Protein AF-A0ABC9YDR3-F1 (afdb_monomer_lite)

Radius of gyration: 49.49 Å; chains: 1; bounding box: 86×51×146 Å

Organism: Grus japonensis (NCBI:txid30415)

pLDDT: mean 84.75, std 13.68, range [36.44, 98.81]

Sequence (228 aa):
MVTPWPEGERNNGFDVLYHNMKHGHLSTKDLADFIRERATIEEAYSRSMTKLAKSASNYTQLGTFAPVWDVFKTSTEKLASCHLDLVRRLQEIIKEVHKYGDEQIKTYKKTKEDVSGTLEAVQNIQSITQALQKSKENYNAKCVEQERVKKEGATQREVDKVIHLVDEGKAVDVVFLDFNKAFDTVPHSILLDKLSNCGMSGFMVHWVKNWLNGRAQRVVVNGATSGW

InterPro domains:
  IPR001060 FCH domain [PF00611] (13-84)
  IPR001060 FCH domain [SM00055] (5-90)
  IPR027267 AH/BAR domain superfamily [G3DSA:1.20.1270.60] (9-171)
  IPR027267 AH/BAR domain superfamily [SSF103657] (12-166)
  IPR031160 F-BAR domain [PS51741] (1-228)

Structure (mmCIF, N/CA/C/O backbone):
data_AF-A0ABC9YDR3-F1
#
_entry.id   AF-A0ABC9YDR3-F1
#
loop_
_atom_site.group_PDB
_atom_site.id
_atom_site.type_symbol
_atom_site.label_atom_id
_atom_site.label_alt_id
_atom_site.label_comp_id
_atom_site.label_asym_id
_atom_site.label_entity_id
_atom_site.label_seq_id
_atom_site.pdbx_PDB_ins_code
_atom_site.Cartn_x
_atom_site.Cartn_y
_atom_site.Cartn_z
_atom_site.occupancy
_atom_site.B_iso_or_equiv
_atom_site.auth_seq_id
_atom_site.auth_comp_id
_atom_site.auth_asym_id
_atom_site.auth_atom_id
_atom_site.pdbx_PDB_model_num
ATOM 1 N N . MET A 1 1 ? -34.766 -1.445 6.238 1.00 36.44 1 MET A N 1
ATOM 2 C CA . MET A 1 1 ? -34.257 -2.421 7.223 1.00 36.44 1 MET A CA 1
ATOM 3 C C . MET A 1 1 ? -32.751 -2.264 7.269 1.00 36.44 1 MET A C 1
ATOM 5 O O . MET A 1 1 ? -32.107 -2.547 6.270 1.00 36.44 1 MET A O 1
ATOM 9 N N . VAL A 1 2 ? -32.211 -1.712 8.354 1.00 42.84 2 VAL A N 1
ATOM 10 C CA . VAL A 1 2 ? -30.758 -1.659 8.559 1.00 42.84 2 VAL A CA 1
ATOM 11 C C . VAL A 1 2 ? -30.369 -3.045 9.052 1.00 42.84 2 VAL A C 1
ATOM 13 O O . VAL A 1 2 ? -30.826 -3.460 10.113 1.00 42.84 2 VAL A O 1
ATOM 16 N N . THR A 1 3 ? -29.625 -3.799 8.248 1.00 40.75 3 THR A N 1
ATOM 17 C CA . THR A 1 3 ? -29.041 -5.065 8.697 1.00 40.75 3 THR A CA 1
ATOM 18 C C . THR A 1 3 ? -28.142 -4.762 9.893 1.00 40.75 3 THR A C 1
ATOM 20 O O . THR A 1 3 ? -27.245 -3.925 9.747 1.00 40.75 3 THR A O 1
ATOM 23 N N . PRO A 1 4 ? -28.373 -5.375 11.067 1.00 54.97 4 PRO A N 1
ATOM 24 C CA . PRO A 1 4 ? -27.469 -5.222 12.192 1.00 54.97 4 PRO A CA 1
ATOM 25 C C . PRO A 1 4 ? -26.073 -5.652 11.753 1.00 54.97 4 PRO A C 1
ATOM 27 O O . PRO A 1 4 ? -25.924 -6.633 11.018 1.00 54.97 4 PRO A O 1
ATOM 30 N N . TRP A 1 5 ? -25.054 -4.920 12.195 1.00 59.91 5 TRP A N 1
ATOM 31 C CA . TRP A 1 5 ? -23.699 -5.449 12.147 1.00 59.91 5 TRP A CA 1
ATOM 32 C C . TRP A 1 5 ? -23.702 -6.819 12.840 1.00 59.91 5 TRP A C 1
ATOM 34 O O . TRP A 1 5 ? -24.435 -6.976 13.823 1.00 59.91 5 TRP A O 1
ATOM 44 N N . PRO A 1 6 ? -22.929 -7.808 12.349 1.00 59.59 6 PRO A N 1
ATOM 45 C CA . PRO A 1 6 ? -22.737 -9.032 13.111 1.00 59.59 6 PRO A CA 1
ATOM 46 C C . PRO A 1 6 ? -22.345 -8.632 14.535 1.00 59.59 6 PRO A C 1
ATOM 48 O O . PRO A 1 6 ? -21.617 -7.647 14.688 1.00 59.59 6 PRO A O 1
ATOM 51 N N . GLU A 1 7 ? -22.833 -9.345 15.553 1.00 55.41 7 GLU A N 1
ATOM 52 C CA . GLU A 1 7 ? -22.384 -9.189 16.943 1.00 55.41 7 GLU A CA 1
ATOM 53 C C . GLU A 1 7 ? -20.892 -9.557 17.026 1.00 55.41 7 GLU A C 1
ATOM 55 O O . GLU A 1 7 ? -20.497 -10.617 17.497 1.00 55.41 7 GLU A O 1
ATOM 60 N N . GLY A 1 8 ? -20.034 -8.706 16.471 1.00 56.03 8 GLY A N 1
ATOM 61 C CA . GLY A 1 8 ? -18.601 -8.785 16.622 1.00 56.03 8 GLY A CA 1
ATOM 62 C C . GLY A 1 8 ? -18.285 -8.487 18.074 1.00 56.03 8 GLY A C 1
ATOM 63 O O . GLY A 1 8 ? -18.916 -7.623 18.692 1.00 56.03 8 GLY A O 1
ATOM 64 N N . GLU A 1 9 ? -17.310 -9.202 18.626 1.00 59.72 9 GLU A N 1
ATOM 65 C CA . GLU A 1 9 ? -16.916 -9.032 20.017 1.00 59.72 9 GLU A CA 1
ATOM 66 C C . GLU A 1 9 ? -16.728 -7.543 20.357 1.00 59.72 9 GLU A C 1
ATOM 68 O O . GLU A 1 9 ? -15.923 -6.837 19.746 1.00 59.72 9 GLU A O 1
ATOM 73 N N . ARG A 1 10 ? -17.488 -7.065 21.351 1.00 66.19 10 ARG A N 1
ATOM 74 C CA . ARG A 1 10 ? -17.277 -5.777 22.035 1.00 66.19 10 ARG A CA 1
ATOM 75 C C . ARG A 1 10 ? -17.294 -4.528 21.139 1.00 66.19 10 ARG A C 1
ATOM 77 O O . ARG A 1 10 ? -16.672 -3.535 21.496 1.00 66.19 10 ARG A O 1
ATOM 84 N N . ASN A 1 11 ? -18.026 -4.520 20.024 1.00 77.12 11 ASN A N 1
ATOM 85 C CA . ASN A 1 11 ? -18.106 -3.361 19.113 1.00 77.12 11 ASN A CA 1
ATOM 86 C C . ASN A 1 11 ? -16.767 -2.984 18.434 1.00 77.12 11 ASN A C 1
ATOM 88 O O . ASN A 1 11 ? -16.579 -1.840 18.027 1.00 77.12 11 ASN A O 1
ATOM 92 N N . ASN A 1 12 ? -15.846 -3.938 18.251 1.00 83.06 12 ASN A N 1
ATOM 93 C CA . ASN A 1 12 ? -14.498 -3.683 17.710 1.00 83.06 12 ASN A CA 1
ATOM 94 C C . ASN A 1 12 ? -14.443 -3.367 16.199 1.00 83.06 12 ASN A C 1
ATOM 96 O O . ASN A 1 12 ? -13.366 -3.123 15.654 1.00 83.06 12 ASN A O 1
ATOM 100 N N . GLY A 1 13 ? -15.574 -3.395 15.485 1.00 85.38 13 GLY A N 1
ATOM 101 C CA . GLY A 1 13 ? -15.599 -3.209 14.028 1.00 85.38 13 GLY A CA 1
ATOM 102 C C . GLY A 1 13 ? -15.010 -1.868 13.574 1.00 85.38 13 GLY A C 1
ATOM 103 O O . GLY A 1 13 ? -14.310 -1.811 12.563 1.00 85.38 13 GLY A O 1
ATOM 104 N N . PHE A 1 14 ? -15.228 -0.806 14.355 1.00 87.12 14 PHE A N 1
ATOM 105 C CA . PHE A 1 14 ? -14.655 0.511 14.081 1.00 87.12 14 PHE A CA 1
ATOM 106 C C . PHE A 1 14 ? -13.123 0.494 14.150 1.00 87.12 14 PHE A C 1
ATOM 108 O O . PHE A 1 14 ? -12.468 0.972 13.225 1.00 87.12 14 PHE A O 1
ATOM 115 N N . ASP A 1 15 ? -12.551 -0.117 15.190 1.00 85.88 15 ASP A N 1
ATOM 116 C CA . ASP A 1 15 ? -11.099 -0.209 15.366 1.00 85.88 15 ASP A CA 1
ATOM 117 C C . ASP A 1 15 ? -10.437 -1.003 14.239 1.00 85.88 15 ASP A C 1
ATOM 119 O O . ASP A 1 15 ? -9.395 -0.594 13.725 1.00 85.88 15 ASP A O 1
ATOM 123 N N . VAL A 1 16 ? -11.061 -2.105 13.803 1.00 86.88 16 VAL A N 1
ATOM 124 C CA . VAL A 1 16 ? -10.569 -2.914 12.677 1.00 86.88 16 VAL A CA 1
ATOM 125 C C . VAL A 1 16 ? -10.516 -2.084 11.395 1.00 86.88 16 VAL A C 1
ATOM 127 O O . VAL A 1 16 ? -9.483 -2.057 10.725 1.00 86.88 16 VAL A O 1
ATOM 130 N N . LEU A 1 17 ? -11.596 -1.373 11.059 1.00 86.56 17 LEU A N 1
ATOM 131 C CA . LEU A 1 17 ? -11.649 -0.528 9.862 1.00 86.56 17 LEU A CA 1
ATOM 132 C C . LEU A 1 17 ? -10.653 0.634 9.942 1.00 86.56 17 LEU A C 1
ATOM 134 O O . LEU A 1 17 ? -9.934 0.908 8.978 1.00 86.56 17 LEU A O 1
ATOM 138 N N . TYR A 1 18 ? -10.570 1.281 11.103 1.00 85.12 18 TYR A N 1
ATOM 139 C CA . TYR A 1 18 ? -9.667 2.397 11.349 1.00 85.12 18 TYR A CA 1
ATOM 140 C C . TYR A 1 18 ? -8.194 1.975 11.233 1.00 85.12 18 TYR A C 1
ATOM 142 O O . TYR A 1 18 ? -7.393 2.639 10.564 1.00 85.12 18 TYR A O 1
ATOM 150 N N . HIS A 1 19 ? -7.831 0.826 11.809 1.00 83.81 19 HIS A N 1
ATOM 151 C CA . HIS A 1 19 ? -6.501 0.253 11.642 1.00 83.81 19 HIS A CA 1
ATOM 152 C C . HIS A 1 19 ? -6.244 -0.175 10.202 1.00 83.81 19 HIS A C 1
ATOM 154 O O . HIS A 1 19 ? -5.168 0.110 9.687 1.00 83.81 19 HIS A O 1
ATOM 160 N N . ASN A 1 20 ? -7.190 -0.820 9.522 1.00 85.19 20 ASN A N 1
ATOM 161 C CA . ASN A 1 20 ? -7.004 -1.227 8.130 1.00 85.19 20 ASN A CA 1
ATOM 162 C C . ASN A 1 20 ? -6.702 -0.019 7.225 1.00 85.19 20 ASN A C 1
ATOM 164 O O . ASN A 1 20 ? -5.750 -0.045 6.447 1.00 85.19 20 ASN A O 1
ATOM 168 N N . MET A 1 21 ? -7.426 1.088 7.415 1.00 82.38 21 MET A N 1
ATOM 169 C CA . MET A 1 21 ? -7.150 2.353 6.731 1.00 82.38 21 MET A CA 1
ATOM 170 C C . MET A 1 21 ? -5.741 2.876 7.039 1.00 82.38 21 MET A C 1
ATOM 172 O O . MET A 1 21 ? -5.033 3.312 6.132 1.00 82.38 21 MET A O 1
ATOM 176 N N . LYS A 1 22 ? -5.295 2.784 8.300 1.00 79.00 22 LYS A N 1
ATOM 177 C CA . LYS A 1 22 ? -3.922 3.135 8.682 1.00 79.00 22 LYS A CA 1
ATOM 178 C C . LYS A 1 22 ? -2.892 2.273 7.951 1.00 79.00 22 LYS A C 1
ATOM 180 O O . LYS A 1 22 ? -1.860 2.812 7.583 1.00 79.00 22 LYS A O 1
ATOM 185 N N . HIS A 1 23 ? -3.128 0.982 7.720 1.00 83.62 23 HIS A N 1
ATOM 186 C CA . HIS A 1 23 ? -2.155 0.102 7.054 1.00 83.62 23 HIS A CA 1
ATOM 187 C C . HIS A 1 23 ? -2.017 0.357 5.544 1.00 83.62 23 HIS A C 1
ATOM 189 O O . HIS A 1 23 ? -1.014 -0.050 4.968 1.00 83.62 23 HIS A O 1
ATOM 195 N N . GLY A 1 24 ? -2.938 1.092 4.909 1.00 82.19 24 GLY A N 1
ATOM 196 C CA . GLY A 1 24 ? -2.889 1.368 3.466 1.00 82.19 24 GLY A CA 1
ATOM 197 C C . GLY A 1 24 ? -1.589 2.027 2.975 1.00 82.19 24 GLY A C 1
ATOM 198 O O . GLY A 1 24 ? -1.154 1.749 1.860 1.00 82.19 24 GLY A O 1
ATOM 199 N N . HIS A 1 25 ? -0.918 2.827 3.816 1.00 84.19 25 HIS A N 1
ATOM 200 C CA . HIS A 1 25 ? 0.365 3.451 3.456 1.00 84.19 25 HIS A CA 1
ATOM 201 C C . HIS A 1 25 ? 1.509 2.438 3.286 1.00 84.19 25 HIS A C 1
ATOM 203 O O . HIS A 1 25 ? 2.437 2.701 2.521 1.00 84.19 25 HIS A O 1
ATOM 209 N N . LEU A 1 26 ? 1.447 1.287 3.973 1.00 89.00 26 LEU A N 1
ATOM 210 C CA . LEU A 1 26 ? 2.429 0.209 3.821 1.00 89.00 26 LEU A CA 1
ATOM 211 C C . LEU A 1 26 ? 2.330 -0.380 2.416 1.00 89.00 26 LEU A C 1
ATOM 213 O O . LEU A 1 26 ? 3.332 -0.455 1.720 1.00 89.00 26 LEU A O 1
ATOM 217 N N . SER A 1 27 ? 1.112 -0.670 1.951 1.00 91.88 27 SER A N 1
ATOM 218 C CA . SER A 1 27 ? 0.884 -1.190 0.599 1.00 91.88 27 SER A CA 1
ATOM 219 C C . SER A 1 27 ? 1.386 -0.235 -0.487 1.00 91.88 27 SER A C 1
ATOM 221 O O . SER A 1 27 ? 1.989 -0.675 -1.463 1.00 91.88 27 SER A O 1
ATOM 223 N N . THR A 1 28 ? 1.181 1.074 -0.312 1.00 94.62 28 THR A N 1
ATOM 224 C CA . THR A 1 28 ? 1.692 2.092 -1.245 1.00 94.62 28 THR A CA 1
ATOM 225 C C . THR A 1 28 ? 3.223 2.106 -1.285 1.00 94.62 28 THR A C 1
ATOM 227 O O . THR A 1 28 ? 3.815 2.199 -2.362 1.00 94.62 28 THR A O 1
ATOM 230 N N . LYS A 1 29 ? 3.873 1.986 -0.121 1.00 93.75 29 LYS A N 1
ATOM 231 C CA . LYS A 1 29 ? 5.333 1.912 -0.019 1.00 93.75 29 LYS A CA 1
ATOM 232 C C . LYS A 1 29 ? 5.882 0.641 -0.671 1.00 93.75 29 LYS A C 1
ATOM 234 O O . LYS A 1 29 ? 6.772 0.740 -1.512 1.00 93.75 29 LYS A O 1
ATOM 239 N N . ASP A 1 30 ? 5.319 -0.516 -0.337 1.00 96.12 30 ASP A N 1
ATOM 240 C CA . ASP A 1 30 ? 5.754 -1.810 -0.870 1.00 96.12 30 ASP A CA 1
ATOM 241 C C . ASP A 1 30 ? 5.620 -1.851 -2.401 1.00 96.12 30 ASP A C 1
ATOM 243 O O . ASP A 1 30 ? 6.504 -2.346 -3.101 1.00 96.12 30 ASP A O 1
ATOM 247 N N . LEU A 1 31 ? 4.553 -1.253 -2.949 1.00 97.50 31 LEU A N 1
ATOM 248 C CA . LEU A 1 31 ? 4.377 -1.115 -4.394 1.00 97.50 31 LEU A CA 1
ATOM 249 C C . LEU A 1 31 ? 5.466 -0.238 -5.032 1.00 97.50 31 LEU A C 1
ATOM 251 O O . LEU A 1 31 ? 6.006 -0.596 -6.079 1.00 97.50 31 LEU A O 1
ATOM 255 N N . ALA A 1 32 ? 5.803 0.903 -4.423 1.00 97.88 32 ALA A N 1
ATOM 256 C CA . ALA A 1 32 ? 6.869 1.771 -4.926 1.00 97.88 32 ALA A CA 1
ATOM 257 C C . ALA A 1 32 ? 8.234 1.065 -4.908 1.00 97.88 32 ALA A C 1
ATOM 259 O O . ALA A 1 32 ? 9.013 1.196 -5.857 1.00 97.88 32 ALA A O 1
ATOM 260 N N . ASP A 1 33 ? 8.506 0.295 -3.853 1.00 98.06 33 ASP A N 1
ATOM 261 C CA . ASP A 1 33 ? 9.732 -0.487 -3.702 1.00 98.06 33 ASP A CA 1
ATOM 262 C C . ASP A 1 33 ? 9.816 -1.587 -4.773 1.00 98.06 33 ASP A C 1
ATOM 264 O O . ASP A 1 33 ? 10.818 -1.669 -5.489 1.00 98.06 33 ASP A O 1
ATOM 268 N N . PHE A 1 34 ? 8.727 -2.325 -5.003 1.00 98.62 34 PHE A N 1
ATOM 269 C CA . PHE A 1 34 ? 8.638 -3.325 -6.071 1.00 98.62 34 PHE A CA 1
ATOM 270 C C . PHE A 1 34 ? 8.889 -2.731 -7.468 1.00 98.62 34 PHE A C 1
ATOM 272 O O . PHE A 1 34 ? 9.655 -3.275 -8.268 1.00 98.62 34 PHE A O 1
ATOM 279 N N . ILE A 1 35 ? 8.274 -1.585 -7.785 1.00 98.62 35 ILE A N 1
ATOM 280 C CA . ILE A 1 35 ? 8.470 -0.924 -9.086 1.00 98.62 35 ILE A CA 1
ATOM 281 C C . ILE A 1 35 ? 9.919 -0.435 -9.233 1.00 98.62 35 ILE A C 1
ATOM 283 O O . ILE A 1 35 ? 10.479 -0.498 -10.331 1.00 98.62 35 ILE A O 1
ATOM 287 N N . ARG A 1 36 ? 10.560 0.004 -8.142 1.00 98.69 36 ARG A N 1
ATOM 288 C CA . ARG A 1 36 ? 11.973 0.415 -8.142 1.00 98.69 36 ARG A CA 1
ATOM 289 C C . ARG A 1 36 ? 12.910 -0.753 -8.434 1.00 98.69 36 ARG A C 1
ATOM 291 O O . ARG A 1 36 ? 13.841 -0.602 -9.228 1.00 98.69 36 ARG A O 1
ATOM 298 N N . GLU A 1 37 ? 12.653 -1.916 -7.845 1.00 98.69 37 GLU A N 1
ATOM 299 C CA . GLU A 1 37 ? 13.398 -3.139 -8.153 1.00 98.69 37 GLU A CA 1
ATOM 300 C C . GLU A 1 37 ? 13.211 -3.540 -9.619 1.00 98.69 37 GLU A C 1
ATOM 302 O O . GLU A 1 37 ? 14.193 -3.776 -10.327 1.00 98.69 37 GLU A O 1
ATOM 307 N N . ARG A 1 38 ? 11.971 -3.502 -10.126 1.00 98.69 38 ARG A N 1
ATOM 308 C CA . ARG A 1 38 ? 11.694 -3.754 -11.546 1.00 98.69 38 ARG A CA 1
ATOM 309 C C . ARG A 1 38 ? 12.456 -2.792 -12.458 1.00 98.69 38 ARG A C 1
ATOM 311 O O . ARG A 1 38 ? 13.076 -3.241 -13.418 1.00 98.69 38 ARG A O 1
ATOM 318 N N . ALA A 1 39 ? 12.449 -1.493 -12.164 1.00 98.69 39 ALA A N 1
ATOM 319 C CA . ALA A 1 39 ? 13.191 -0.498 -12.937 1.00 98.69 39 ALA A CA 1
ATOM 320 C C . ALA A 1 39 ? 14.706 -0.770 -12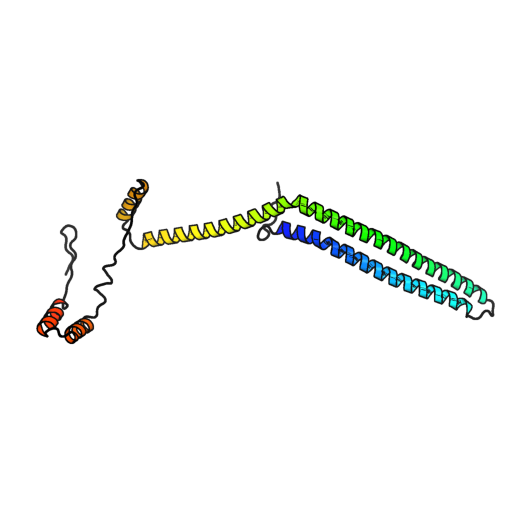.926 1.00 98.69 39 ALA A C 1
ATOM 322 O O . ALA A 1 39 ? 15.361 -0.636 -13.956 1.00 98.69 39 ALA A O 1
ATOM 323 N N . THR A 1 40 ? 15.249 -1.224 -11.794 1.00 98.69 40 THR A N 1
ATOM 324 C CA . THR A 1 40 ? 16.666 -1.601 -11.666 1.00 98.69 40 THR A CA 1
ATOM 325 C C . THR A 1 40 ? 17.019 -2.791 -12.567 1.00 98.69 40 THR A C 1
ATOM 327 O O . THR A 1 40 ? 18.048 -2.772 -13.246 1.00 98.69 40 THR A O 1
ATOM 330 N N . ILE A 1 41 ? 16.150 -3.808 -12.627 1.00 98.75 41 ILE A N 1
ATOM 331 C CA . ILE A 1 41 ? 16.318 -4.973 -13.512 1.00 98.75 41 ILE A CA 1
ATOM 332 C C . ILE A 1 41 ? 16.299 -4.541 -14.984 1.00 98.75 41 ILE A C 1
ATOM 334 O O . ILE A 1 41 ? 17.182 -4.919 -15.757 1.00 98.75 41 ILE A O 1
ATOM 338 N N . GLU A 1 42 ? 15.321 -3.721 -15.369 1.00 98.69 42 GLU A N 1
ATOM 339 C CA . GLU A 1 42 ? 15.186 -3.220 -16.742 1.00 98.69 42 GLU A CA 1
ATOM 340 C C . GLU A 1 42 ? 16.383 -2.350 -17.160 1.00 98.69 42 GLU A C 1
ATOM 342 O O . GLU A 1 42 ? 16.876 -2.453 -18.287 1.00 98.69 42 GLU A O 1
ATOM 347 N N . GLU A 1 43 ? 16.921 -1.538 -16.244 1.00 98.69 43 GLU A N 1
ATOM 348 C CA . GLU A 1 43 ? 18.119 -0.738 -16.499 1.00 98.69 43 GLU A CA 1
ATOM 349 C C . GLU A 1 43 ? 19.355 -1.625 -16.711 1.00 98.69 43 GLU A C 1
ATOM 351 O O . GLU A 1 43 ? 20.127 -1.412 -17.654 1.00 98.69 43 GLU A O 1
ATOM 356 N N . ALA A 1 44 ? 19.537 -2.652 -15.876 1.00 98.69 44 ALA A N 1
ATOM 357 C CA . ALA A 1 44 ? 20.625 -3.613 -16.028 1.00 98.69 44 ALA A CA 1
ATOM 358 C C . ALA A 1 44 ? 20.538 -4.368 -17.368 1.00 98.69 44 ALA A C 1
ATOM 360 O O . ALA A 1 44 ? 21.559 -4.552 -18.046 1.00 98.69 44 ALA A O 1
ATOM 361 N N . TYR A 1 45 ? 19.326 -4.746 -17.786 1.00 98.62 45 TYR A N 1
ATOM 362 C CA . TYR A 1 45 ? 19.080 -5.373 -19.083 1.00 98.62 45 TYR A CA 1
ATOM 363 C C . TYR A 1 45 ? 19.424 -4.430 -20.245 1.00 98.62 45 TYR A C 1
ATOM 365 O O . TYR A 1 45 ? 20.223 -4.787 -21.114 1.00 98.62 45 TYR A O 1
ATOM 373 N N . SER A 1 46 ? 18.929 -3.188 -20.220 1.00 98.75 46 SER A N 1
ATOM 374 C CA . SER A 1 46 ? 19.242 -2.161 -21.227 1.00 98.75 46 SER A CA 1
ATOM 375 C C . SER A 1 46 ? 20.754 -1.912 -21.363 1.00 98.75 46 SER A C 1
ATOM 377 O O . SER A 1 46 ? 21.307 -1.894 -22.471 1.00 98.75 46 SER A O 1
ATOM 379 N N . ARG A 1 47 ? 21.468 -1.795 -20.235 1.00 98.56 47 ARG A N 1
ATOM 380 C CA . ARG A 1 47 ? 22.933 -1.632 -20.210 1.00 98.56 47 ARG A CA 1
ATOM 381 C C . ARG A 1 47 ? 23.656 -2.836 -20.814 1.00 98.56 47 ARG A C 1
ATOM 383 O O . ARG A 1 47 ? 24.637 -2.654 -21.537 1.00 98.56 47 ARG A O 1
ATOM 390 N N . SER A 1 48 ? 23.184 -4.050 -20.542 1.00 98.62 48 SER A N 1
ATOM 391 C CA . SER A 1 48 ? 23.754 -5.280 -21.105 1.00 98.62 48 SER A CA 1
ATOM 392 C C . SER A 1 48 ? 23.524 -5.366 -22.616 1.00 98.62 48 SER A C 1
ATOM 394 O O . SER A 1 48 ? 24.468 -5.629 -23.360 1.00 98.62 48 SER A O 1
ATOM 396 N N . MET A 1 49 ? 22.325 -5.016 -23.085 1.00 98.31 49 MET A N 1
ATOM 397 C CA . MET A 1 49 ? 21.996 -4.935 -24.513 1.00 98.31 49 MET A CA 1
ATOM 398 C C . MET A 1 49 ? 22.840 -3.888 -25.244 1.00 98.31 49 MET A C 1
ATOM 400 O O . MET A 1 49 ? 23.354 -4.144 -26.329 1.00 98.31 49 MET A O 1
ATOM 404 N N . THR A 1 50 ? 23.084 -2.737 -24.616 1.00 98.25 50 THR A N 1
ATOM 405 C CA . THR A 1 50 ? 23.959 -1.690 -25.170 1.00 98.25 50 THR A CA 1
ATOM 406 C C . THR A 1 50 ? 25.400 -2.188 -25.338 1.00 98.25 50 THR A C 1
ATOM 408 O O . THR A 1 50 ? 26.061 -1.877 -26.328 1.00 98.25 50 THR A O 1
ATOM 411 N N . LYS A 1 51 ? 25.911 -2.976 -24.382 1.00 98.19 51 LYS A N 1
ATOM 412 C CA . LYS A 1 51 ? 27.239 -3.602 -24.492 1.00 98.19 51 LYS A CA 1
ATOM 413 C C . LYS A 1 51 ? 27.272 -4.651 -25.606 1.00 98.19 51 LYS A C 1
ATOM 415 O O . LYS A 1 51 ? 28.227 -4.664 -26.379 1.00 98.19 51 LYS A O 1
ATOM 420 N N . LEU A 1 52 ? 26.230 -5.477 -25.715 1.00 98.00 52 LEU A N 1
ATOM 421 C CA . LEU A 1 52 ? 26.103 -6.481 -26.772 1.00 98.00 52 LEU A CA 1
ATOM 422 C C . LEU A 1 52 ? 26.093 -5.828 -28.160 1.00 98.00 52 LEU A C 1
ATOM 424 O O . LEU A 1 52 ? 26.875 -6.222 -29.021 1.00 98.00 52 LEU A O 1
ATOM 428 N N . ALA A 1 53 ? 25.307 -4.767 -28.351 1.00 97.38 53 ALA A N 1
ATOM 429 C CA . ALA A 1 53 ? 25.294 -4.011 -29.599 1.00 97.38 53 ALA A CA 1
ATOM 430 C C . ALA A 1 53 ? 26.687 -3.484 -29.979 1.00 97.38 53 ALA A C 1
ATOM 432 O O . ALA A 1 53 ? 27.119 -3.636 -31.119 1.00 97.38 53 ALA A O 1
ATOM 433 N N . LYS A 1 54 ? 27.438 -2.935 -29.014 1.00 96.19 54 LYS A N 1
ATOM 434 C CA . LYS A 1 54 ? 28.818 -2.474 -29.240 1.00 96.19 54 LYS A CA 1
ATOM 435 C C . LYS A 1 54 ? 29.775 -3.609 -29.598 1.00 96.19 54 LYS A C 1
ATOM 437 O O . LYS A 1 54 ? 30.698 -3.383 -30.364 1.00 96.19 54 LYS A O 1
ATOM 442 N N . SER A 1 55 ? 29.571 -4.821 -29.082 1.00 96.31 55 SER A N 1
ATOM 443 C CA . SER A 1 55 ? 30.404 -5.968 -29.469 1.00 96.31 55 SER A CA 1
ATOM 444 C C . SER A 1 55 ? 30.163 -6.446 -30.901 1.00 96.31 55 SER A C 1
ATOM 446 O O . SER A 1 55 ? 31.038 -7.104 -31.455 1.00 96.31 55 SER A O 1
ATOM 448 N N . ALA A 1 56 ? 29.043 -6.073 -31.536 1.00 92.75 56 ALA A N 1
ATOM 449 C CA . ALA A 1 56 ? 28.757 -6.458 -32.917 1.00 92.75 56 ALA A CA 1
ATOM 450 C C . ALA A 1 56 ? 29.840 -5.974 -33.903 1.00 92.75 56 ALA A C 1
ATOM 452 O O . ALA A 1 56 ? 30.130 -6.655 -34.884 1.00 92.75 56 ALA A O 1
ATOM 453 N N . SER A 1 57 ? 30.501 -4.843 -33.614 1.00 88.25 57 SER A N 1
ATOM 454 C CA . SER A 1 57 ? 31.623 -4.340 -34.421 1.00 88.25 57 SER A CA 1
ATOM 455 C C . SER A 1 57 ? 32.923 -5.136 -34.261 1.00 88.25 57 SER A C 1
ATOM 457 O O . SER A 1 57 ? 33.855 -4.917 -35.027 1.00 88.25 57 SER A O 1
ATOM 459 N N . ASN A 1 58 ? 33.006 -6.046 -33.286 1.00 93.19 58 ASN A N 1
ATOM 460 C CA . ASN A 1 58 ? 34.196 -6.866 -33.041 1.00 93.19 58 ASN A CA 1
ATOM 461 C C . ASN A 1 58 ? 34.194 -8.174 -33.851 1.00 93.19 58 ASN A C 1
ATOM 463 O O . ASN A 1 58 ? 35.193 -8.892 -33.846 1.00 93.19 58 ASN A O 1
ATOM 467 N N . TYR A 1 59 ? 33.086 -8.517 -34.514 1.00 93.25 59 TYR A N 1
ATOM 468 C CA . TYR A 1 59 ? 33.004 -9.718 -35.345 1.00 93.25 59 TYR A CA 1
ATOM 469 C C . TYR A 1 59 ? 33.671 -9.522 -36.707 1.00 93.25 59 TYR A C 1
ATOM 471 O O . TYR A 1 59 ? 33.995 -8.404 -37.111 1.00 93.25 59 TYR A O 1
ATOM 479 N N . THR A 1 60 ? 33.882 -10.632 -37.421 1.00 89.00 60 THR A N 1
ATOM 480 C CA . THR A 1 60 ? 34.521 -10.615 -38.741 1.00 89.00 60 THR A CA 1
ATOM 481 C C . THR A 1 60 ? 33.788 -9.680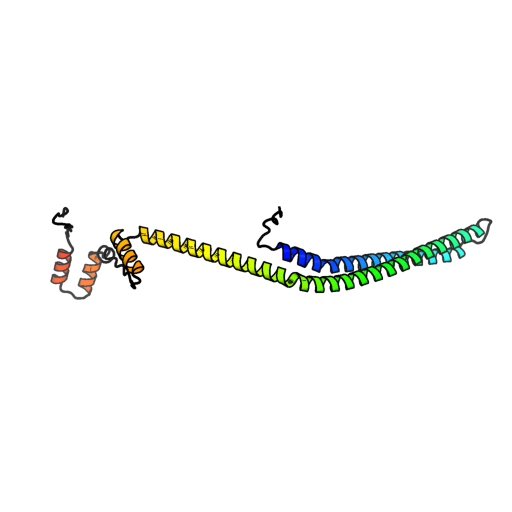 -39.702 1.00 89.00 60 THR A C 1
ATOM 483 O O . THR A 1 60 ? 32.580 -9.792 -39.910 1.00 89.00 60 THR A O 1
ATOM 486 N N . GLN A 1 61 ? 34.552 -8.764 -40.294 1.00 89.12 61 GLN A N 1
ATOM 487 C CA . GLN A 1 61 ? 34.080 -7.836 -41.324 1.00 89.12 61 GLN A CA 1
ATOM 488 C C . GLN A 1 61 ? 34.379 -8.361 -42.738 1.00 89.12 61 GLN A C 1
ATOM 490 O O . GLN A 1 61 ? 34.241 -7.639 -43.722 1.00 89.12 61 GLN A O 1
ATOM 495 N N . LEU A 1 62 ? 34.817 -9.620 -42.845 1.00 90.00 62 LEU A N 1
ATOM 496 C CA . LEU A 1 62 ? 35.113 -10.282 -44.109 1.00 90.00 62 LEU A CA 1
ATOM 497 C C . LEU A 1 62 ? 33.907 -11.092 -44.593 1.00 90.00 62 LEU A C 1
ATOM 499 O O . LEU A 1 62 ? 33.239 -11.772 -43.814 1.00 90.00 62 LEU A O 1
ATOM 503 N N . GLY A 1 63 ? 33.692 -11.080 -45.907 1.00 92.81 63 GLY A N 1
ATOM 504 C CA . GLY A 1 63 ? 32.648 -11.856 -46.573 1.00 92.81 63 GLY A CA 1
ATOM 505 C C . GLY A 1 63 ? 31.320 -11.115 -46.724 1.00 92.81 63 GLY A C 1
ATOM 506 O O . GLY A 1 63 ? 31.083 -10.056 -46.146 1.00 92.81 63 GLY A O 1
ATOM 507 N N . THR A 1 64 ? 30.425 -11.698 -47.519 1.00 94.62 64 THR A N 1
ATOM 508 C CA . THR A 1 64 ? 29.118 -11.114 -47.872 1.00 94.62 64 THR A CA 1
ATOM 509 C C . THR A 1 64 ? 28.161 -10.978 -46.685 1.00 94.62 64 THR A C 1
ATOM 511 O O . THR A 1 64 ? 27.173 -10.258 -46.781 1.00 94.62 64 THR A O 1
ATOM 514 N N . PHE A 1 65 ? 28.456 -11.633 -45.557 1.00 93.88 65 PHE A N 1
ATOM 515 C CA . PHE A 1 65 ? 27.668 -11.551 -44.327 1.00 93.88 65 PHE A CA 1
ATOM 516 C C . PHE A 1 65 ? 27.997 -10.316 -43.471 1.00 93.88 65 PHE A C 1
ATOM 518 O O . PHE A 1 65 ? 27.198 -9.949 -42.615 1.00 93.88 65 PHE A O 1
ATOM 525 N N . ALA A 1 66 ? 29.135 -9.645 -43.694 1.00 91.81 66 ALA A N 1
ATOM 526 C CA . ALA A 1 66 ? 29.582 -8.525 -42.858 1.00 91.81 66 ALA A CA 1
ATOM 527 C C . ALA A 1 66 ? 28.521 -7.415 -42.639 1.00 91.81 66 ALA A C 1
ATOM 529 O O . ALA A 1 66 ? 28.335 -7.013 -41.490 1.00 91.81 66 ALA A O 1
ATOM 530 N N . PRO A 1 67 ? 27.738 -6.978 -43.653 1.00 94.38 67 PRO A N 1
ATOM 531 C CA . PRO A 1 67 ? 26.701 -5.956 -43.463 1.00 94.38 67 PRO A CA 1
ATOM 532 C C . PRO A 1 67 ? 25.560 -6.379 -42.524 1.00 94.38 67 PRO A C 1
ATOM 534 O O . PRO A 1 67 ? 24.881 -5.531 -41.950 1.00 94.38 67 PRO A O 1
ATOM 537 N N . VAL A 1 68 ? 25.338 -7.685 -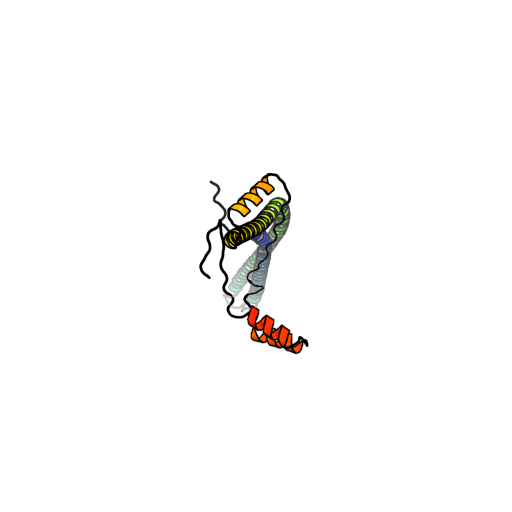42.339 1.00 95.88 68 VAL A N 1
ATOM 538 C CA . VAL A 1 68 ? 24.271 -8.208 -41.472 1.00 95.88 68 VAL A CA 1
ATOM 539 C C . VAL A 1 68 ? 24.542 -7.865 -40.002 1.00 95.88 68 VAL A C 1
ATOM 541 O O . VAL A 1 68 ? 23.602 -7.626 -39.243 1.00 95.88 68 VAL A O 1
ATOM 544 N N . TRP A 1 69 ? 25.810 -7.751 -39.594 1.00 94.56 69 TRP A N 1
ATOM 545 C CA . TRP A 1 69 ? 26.163 -7.339 -38.231 1.00 94.56 69 TRP A CA 1
ATOM 546 C C . TRP A 1 69 ? 25.678 -5.930 -37.885 1.00 94.56 69 TRP A C 1
ATOM 548 O O . TRP A 1 69 ? 25.310 -5.687 -36.736 1.00 94.56 69 TRP A O 1
ATOM 558 N N . ASP A 1 70 ? 25.597 -5.025 -38.863 1.00 92.88 70 ASP A N 1
ATOM 559 C CA . ASP A 1 70 ? 25.069 -3.673 -38.649 1.00 92.88 70 ASP A CA 1
ATOM 560 C C . ASP A 1 70 ? 23.549 -3.679 -38.397 1.00 92.88 70 ASP A C 1
ATOM 562 O O . ASP A 1 70 ? 23.037 -2.932 -37.556 1.00 92.88 70 ASP A O 1
ATOM 566 N N . VAL A 1 71 ? 22.826 -4.615 -39.026 1.00 95.88 71 VAL A N 1
ATOM 567 C CA . VAL A 1 71 ? 21.396 -4.849 -38.762 1.00 95.88 71 VAL A CA 1
ATOM 568 C C . VAL A 1 71 ? 21.182 -5.347 -37.332 1.00 95.88 71 VAL A C 1
ATOM 570 O O . VAL A 1 71 ? 20.297 -4.844 -36.629 1.00 95.88 71 VAL A O 1
ATOM 573 N N . PHE A 1 72 ? 22.004 -6.299 -36.874 1.00 96.12 72 PHE A N 1
ATOM 574 C CA . PHE A 1 72 ? 21.961 -6.788 -35.493 1.00 96.12 72 PHE A CA 1
ATOM 575 C C . PHE A 1 72 ? 22.306 -5.688 -34.496 1.00 96.12 72 PHE A C 1
ATOM 577 O O . PHE A 1 72 ? 21.587 -5.517 -33.511 1.00 96.12 72 PHE A O 1
ATOM 584 N N . LYS A 1 73 ? 23.359 -4.912 -34.766 1.00 96.38 73 LYS A N 1
ATOM 585 C CA . LYS A 1 73 ? 23.758 -3.770 -33.944 1.00 96.38 73 LYS A CA 1
ATOM 586 C C . LYS A 1 73 ? 22.604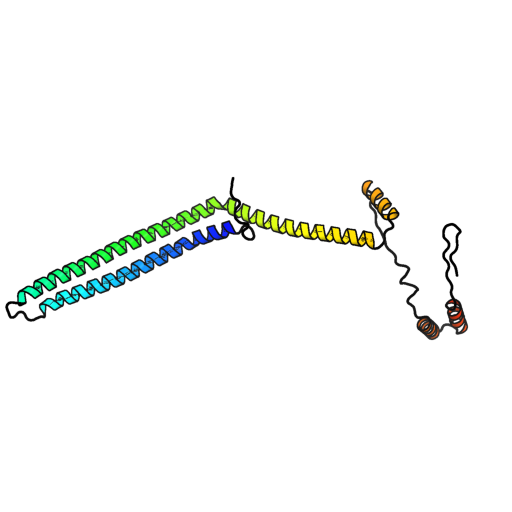 -2.783 -33.786 1.00 96.38 73 LYS A C 1
ATOM 588 O O . LYS A 1 73 ? 22.151 -2.562 -32.666 1.00 96.38 73 LYS A O 1
ATOM 593 N N . THR A 1 74 ? 22.068 -2.277 -34.895 1.00 97.25 74 THR A N 1
ATOM 594 C CA . THR A 1 74 ? 21.003 -1.263 -34.895 1.00 97.25 74 THR A CA 1
ATOM 595 C C . THR A 1 74 ? 19.731 -1.771 -34.211 1.00 97.25 74 THR A C 1
ATOM 597 O O . THR A 1 74 ? 19.104 -1.052 -33.432 1.00 97.25 74 THR A O 1
ATOM 600 N N . SER A 1 75 ? 19.338 -3.023 -34.466 1.00 97.94 75 SER A N 1
ATOM 601 C CA . SER A 1 75 ? 18.167 -3.632 -33.818 1.00 97.94 75 SER A CA 1
ATOM 602 C C . SER A 1 75 ? 18.362 -3.780 -32.306 1.00 97.94 75 SER A C 1
ATOM 604 O O . SER A 1 75 ? 17.457 -3.476 -31.529 1.00 97.94 75 SER A O 1
ATOM 606 N N . THR A 1 76 ? 19.560 -4.188 -31.878 1.00 98.25 76 THR A N 1
ATOM 607 C CA . THR A 1 76 ? 19.917 -4.353 -30.460 1.00 98.25 76 THR A CA 1
ATOM 608 C C . THR A 1 76 ? 19.989 -3.004 -29.737 1.00 98.25 76 THR A C 1
ATOM 610 O O . THR A 1 76 ? 19.524 -2.902 -28.603 1.00 98.25 76 THR A O 1
ATOM 613 N N . GLU A 1 77 ? 20.502 -1.952 -30.389 1.00 98.25 77 GLU A N 1
ATOM 614 C CA . GLU A 1 77 ? 20.504 -0.578 -29.860 1.00 98.25 77 GLU A CA 1
ATOM 615 C C . GLU A 1 77 ? 19.080 -0.061 -29.649 1.00 98.25 77 GLU A C 1
ATOM 617 O O . GLU A 1 77 ? 18.758 0.424 -28.564 1.00 98.25 77 GLU A O 1
ATOM 622 N N . LYS A 1 78 ? 18.200 -0.232 -30.645 1.00 98.50 78 LYS A N 1
ATOM 623 C CA . LYS A 1 78 ? 16.786 0.152 -30.524 1.00 98.50 78 LYS A CA 1
ATOM 624 C C . LYS A 1 78 ? 16.097 -0.587 -29.380 1.00 98.50 78 LYS A C 1
ATOM 626 O O . LYS A 1 78 ? 15.405 0.044 -28.585 1.00 98.50 78 LYS A O 1
ATOM 631 N N . LEU A 1 79 ? 16.323 -1.897 -29.253 1.00 98.50 79 LEU A N 1
ATOM 632 C CA . LEU A 1 79 ? 15.765 -2.682 -28.153 1.00 98.50 79 LEU A CA 1
ATOM 633 C C . LEU A 1 79 ? 16.290 -2.192 -26.793 1.00 98.50 79 LEU A C 1
ATOM 635 O O . LEU A 1 79 ? 15.498 -1.974 -25.879 1.00 98.50 79 LEU A O 1
ATOM 639 N N . ALA A 1 80 ? 17.593 -1.915 -26.666 1.00 98.62 80 ALA A N 1
ATOM 640 C CA . ALA A 1 80 ? 18.161 -1.329 -25.451 1.00 98.62 80 ALA A CA 1
ATOM 641 C C . ALA A 1 80 ? 17.497 0.014 -25.087 1.00 98.62 80 ALA A C 1
ATOM 643 O O . ALA A 1 80 ? 17.192 0.250 -23.912 1.00 98.62 80 ALA A O 1
ATOM 644 N N . SER A 1 81 ? 17.228 0.871 -26.079 1.00 98.62 81 SER A N 1
ATOM 645 C CA . SER A 1 81 ? 16.512 2.136 -25.886 1.00 98.62 81 SER A CA 1
ATOM 646 C C . SER A 1 81 ? 15.072 1.930 -25.414 1.00 98.62 81 SER A C 1
ATOM 648 O O . SER A 1 81 ? 14.654 2.621 -24.490 1.00 98.62 81 SER A O 1
ATOM 650 N N . CYS A 1 82 ? 14.339 0.951 -25.957 1.00 98.62 82 CYS A N 1
ATOM 651 C CA . CYS A 1 82 ? 12.983 0.630 -25.497 1.00 98.62 82 CYS A CA 1
ATOM 652 C C . CYS A 1 82 ? 12.948 0.249 -24.009 1.00 98.62 82 CYS A C 1
ATOM 654 O O . CYS A 1 82 ? 12.087 0.730 -23.271 1.00 98.62 82 CYS A O 1
ATOM 656 N N . HIS A 1 83 ? 13.901 -0.567 -23.547 1.00 98.75 83 HIS A N 1
ATOM 657 C CA . HIS A 1 83 ? 14.012 -0.906 -22.124 1.00 98.75 83 HIS A CA 1
ATOM 658 C C . HIS A 1 83 ? 14.348 0.321 -21.267 1.00 98.75 83 HIS A C 1
ATOM 660 O O . HIS A 1 83 ? 13.787 0.495 -20.188 1.00 98.75 83 HIS A O 1
ATOM 666 N N . LEU A 1 84 ? 15.204 1.224 -21.754 1.00 98.56 84 LEU A N 1
ATOM 667 C CA . LEU A 1 84 ? 15.513 2.462 -21.035 1.00 98.56 84 LEU A CA 1
ATOM 668 C C . LEU A 1 84 ? 14.304 3.410 -20.956 1.00 98.56 84 LEU A C 1
ATOM 670 O O . LEU A 1 84 ? 14.094 4.066 -19.937 1.00 98.56 84 LEU A O 1
ATOM 674 N N . ASP A 1 85 ? 13.477 3.465 -21.998 1.00 98.75 85 ASP A N 1
ATOM 675 C CA . ASP A 1 85 ? 12.219 4.215 -21.975 1.00 98.75 85 ASP A CA 1
ATOM 676 C C . ASP A 1 85 ? 11.204 3.607 -21.006 1.00 98.75 85 ASP A C 1
ATOM 678 O O . ASP A 1 85 ? 10.495 4.345 -20.316 1.00 98.75 85 ASP A O 1
ATOM 682 N N . LEU A 1 86 ? 11.163 2.276 -20.891 1.00 98.62 86 LEU A N 1
ATOM 683 C CA . LEU A 1 86 ? 10.375 1.607 -19.859 1.00 98.62 86 LEU A CA 1
ATOM 684 C C . LEU A 1 86 ? 10.850 2.010 -18.457 1.00 98.62 86 LEU A C 1
ATOM 686 O O . LEU A 1 86 ? 10.014 2.369 -17.633 1.00 98.62 86 LEU A O 1
ATOM 690 N N . VAL A 1 87 ? 12.162 2.043 -18.195 1.00 98.81 87 VAL A N 1
ATOM 691 C CA . VAL A 1 87 ? 12.719 2.520 -16.912 1.00 98.81 87 VAL A CA 1
ATOM 692 C C . VAL A 1 87 ? 12.231 3.932 -16.587 1.00 98.81 87 VAL A C 1
ATOM 694 O O . VAL A 1 87 ? 11.748 4.167 -15.481 1.00 98.81 87 VAL A O 1
ATOM 697 N N . ARG A 1 88 ? 12.284 4.860 -17.552 1.00 98.62 88 ARG A N 1
ATOM 698 C CA . ARG A 1 88 ? 11.788 6.237 -17.366 1.00 98.62 88 ARG A CA 1
ATOM 699 C C . ARG A 1 88 ? 10.304 6.259 -17.006 1.00 98.62 88 ARG A C 1
ATOM 701 O O . ARG A 1 88 ? 9.909 6.949 -16.073 1.00 98.62 88 ARG A O 1
ATOM 708 N N . ARG A 1 89 ? 9.480 5.466 -17.696 1.00 98.69 89 ARG A N 1
ATOM 709 C CA . ARG A 1 89 ? 8.043 5.353 -17.389 1.00 98.69 89 ARG A CA 1
ATOM 710 C C . ARG A 1 89 ? 7.796 4.773 -15.998 1.00 98.69 89 ARG A C 1
ATOM 712 O O . ARG A 1 89 ? 6.944 5.287 -15.282 1.00 98.69 89 ARG A O 1
ATOM 719 N N . LEU A 1 90 ? 8.546 3.746 -15.596 1.00 98.62 90 LEU A N 1
ATOM 720 C CA . LEU A 1 90 ? 8.462 3.177 -14.248 1.00 98.62 90 LEU A CA 1
ATOM 721 C C . LEU A 1 90 ? 8.845 4.216 -13.185 1.00 98.62 90 LEU A C 1
ATOM 723 O O . LEU A 1 90 ? 8.178 4.305 -12.161 1.00 98.62 90 LEU A O 1
ATOM 727 N N . GLN A 1 91 ? 9.858 5.048 -13.441 1.00 98.25 91 GLN A N 1
ATOM 728 C CA . GLN A 1 91 ? 10.244 6.143 -12.545 1.00 98.25 91 GLN A CA 1
ATOM 729 C C . GLN A 1 91 ? 9.150 7.210 -12.406 1.00 98.25 91 GLN A C 1
ATOM 731 O O . GLN A 1 91 ? 8.918 7.685 -11.296 1.00 98.25 91 GLN A O 1
ATOM 736 N N . GLU A 1 92 ? 8.443 7.559 -13.484 1.00 98.56 92 GLU A N 1
ATOM 737 C CA . GLU A 1 92 ? 7.278 8.451 -13.390 1.00 98.56 92 GLU A CA 1
ATOM 738 C C . GLU A 1 92 ? 6.128 7.807 -12.599 1.00 98.56 92 GLU A C 1
ATOM 740 O O . GLU A 1 92 ? 5.542 8.458 -11.738 1.00 98.56 92 GLU A O 1
ATOM 745 N N . ILE A 1 93 ? 5.858 6.509 -12.796 1.00 98.44 93 ILE A N 1
ATOM 746 C CA . ILE A 1 93 ? 4.857 5.785 -11.994 1.00 98.44 93 ILE A CA 1
ATOM 747 C C . ILE A 1 93 ? 5.235 5.805 -10.506 1.00 98.44 93 ILE A C 1
ATOM 749 O O . ILE A 1 93 ? 4.372 6.058 -9.672 1.00 98.44 93 ILE A O 1
ATOM 753 N N . ILE A 1 94 ? 6.511 5.601 -10.153 1.00 98.25 94 ILE A N 1
ATOM 754 C CA . ILE A 1 94 ? 6.977 5.695 -8.757 1.00 98.25 94 ILE A CA 1
ATOM 755 C C . ILE A 1 94 ? 6.662 7.076 -8.164 1.00 98.25 94 ILE A C 1
ATOM 757 O O . ILE A 1 94 ? 6.225 7.156 -7.016 1.00 98.25 94 ILE A O 1
ATOM 761 N N . LYS A 1 95 ? 6.850 8.165 -8.925 1.00 97.94 95 LYS A N 1
ATOM 762 C CA . LYS A 1 95 ? 6.514 9.521 -8.455 1.00 97.94 95 LYS A CA 1
ATOM 763 C C . LYS A 1 95 ? 5.019 9.669 -8.176 1.00 97.94 95 LYS A C 1
ATOM 765 O O . LYS A 1 95 ? 4.661 10.200 -7.127 1.00 97.94 95 LYS A O 1
ATOM 770 N N . GLU A 1 96 ? 4.160 9.174 -9.065 1.00 98.19 96 GLU A N 1
ATOM 771 C CA . GLU A 1 96 ? 2.706 9.206 -8.858 1.00 98.19 96 GLU A CA 1
ATOM 772 C C . GLU A 1 96 ? 2.273 8.334 -7.668 1.00 98.19 96 GLU A C 1
ATOM 774 O O . GLU A 1 96 ? 1.422 8.746 -6.883 1.00 98.19 96 GLU A O 1
ATOM 779 N N . VAL A 1 97 ? 2.905 7.172 -7.462 1.00 97.81 97 VAL A N 1
ATOM 780 C CA . VAL A 1 97 ? 2.660 6.319 -6.285 1.00 97.81 97 VAL A CA 1
ATOM 781 C C . VAL A 1 97 ? 3.052 7.039 -4.991 1.00 97.81 97 VAL A C 1
ATOM 783 O O . VAL A 1 97 ? 2.287 7.019 -4.028 1.00 97.81 97 VAL A O 1
ATOM 786 N N . HIS A 1 98 ? 4.201 7.721 -4.954 1.00 95.94 98 HIS A N 1
ATOM 787 C CA . HIS A 1 98 ? 4.591 8.520 -3.786 1.00 95.94 98 HIS A CA 1
ATOM 788 C C . HIS A 1 98 ? 3.615 9.670 -3.524 1.00 95.94 98 HIS A C 1
ATOM 790 O O . HIS A 1 98 ? 3.193 9.867 -2.386 1.00 95.94 98 HIS A O 1
ATOM 796 N N . LYS A 1 99 ? 3.209 10.388 -4.576 1.00 96.75 99 LYS A N 1
ATOM 797 C CA . LYS A 1 99 ? 2.219 11.464 -4.477 1.00 96.75 99 LYS A CA 1
ATOM 798 C C . LYS A 1 99 ? 0.889 10.952 -3.918 1.00 96.75 99 LYS A C 1
ATOM 800 O O . LYS A 1 99 ? 0.339 11.563 -3.004 1.00 96.75 99 LYS A O 1
ATOM 805 N N . TYR A 1 100 ? 0.412 9.807 -4.406 1.00 96.06 100 TYR A N 1
ATOM 806 C CA . TYR A 1 100 ? -0.760 9.136 -3.848 1.00 96.06 100 TYR A CA 1
ATOM 807 C C . TYR A 1 100 ? -0.561 8.783 -2.367 1.00 96.06 100 TYR A C 1
ATOM 809 O O . TYR A 1 100 ? -1.460 9.007 -1.562 1.00 96.06 100 TYR A O 1
ATOM 817 N N . GLY A 1 101 ? 0.620 8.293 -1.976 1.00 94.06 101 GLY A N 1
ATOM 818 C CA . GLY A 1 101 ? 0.958 8.030 -0.574 1.00 94.06 101 GLY A CA 1
ATOM 819 C C . GLY A 1 101 ? 0.837 9.271 0.319 1.00 94.06 101 GLY A C 1
ATOM 820 O O . GLY A 1 101 ? 0.229 9.208 1.389 1.00 94.06 101 GLY A O 1
ATOM 821 N N . ASP A 1 102 ? 1.334 10.420 -0.138 1.00 93.00 102 ASP A N 1
ATOM 822 C CA . ASP A 1 102 ? 1.214 11.691 0.587 1.00 93.00 102 ASP A CA 1
ATOM 823 C C . ASP A 1 102 ? -0.249 12.154 0.709 1.00 93.00 102 ASP A C 1
ATOM 825 O O . ASP A 1 102 ? -0.688 12.619 1.768 1.00 93.00 102 ASP A O 1
ATOM 829 N N . GLU A 1 103 ? -1.029 12.019 -0.365 1.00 93.50 103 GLU A N 1
ATOM 830 C CA . GLU A 1 103 ? -2.465 12.323 -0.388 1.00 93.50 103 GLU A CA 1
ATOM 831 C C . GLU A 1 103 ? -3.266 11.382 0.526 1.00 93.50 103 GLU A C 1
ATOM 833 O O . GLU A 1 103 ? -4.163 11.827 1.251 1.00 93.50 103 GLU A O 1
ATOM 838 N N . GLN A 1 104 ? -2.901 10.101 0.569 1.00 91.38 104 GLN A N 1
ATOM 839 C CA . GLN A 1 104 ? -3.492 9.094 1.445 1.00 91.38 104 GLN A CA 1
ATOM 840 C C . GLN A 1 104 ? -3.251 9.439 2.922 1.00 91.38 104 GLN A C 1
ATOM 842 O O . GLN A 1 104 ? -4.180 9.359 3.724 1.00 91.38 104 GLN A O 1
ATOM 847 N N . ILE A 1 105 ? -2.050 9.906 3.290 1.00 90.12 105 ILE A N 1
ATOM 848 C CA . ILE A 1 105 ? -1.743 10.359 4.660 1.00 90.12 105 ILE A CA 1
ATOM 849 C C . ILE A 1 105 ? -2.587 11.580 5.043 1.00 90.12 105 ILE A C 1
ATOM 851 O O . ILE A 1 105 ? -3.115 11.642 6.158 1.00 90.12 105 ILE A O 1
ATOM 855 N N . LYS A 1 106 ? -2.724 12.561 4.142 1.00 92.25 106 LYS A N 1
ATOM 856 C CA . LYS A 1 106 ? -3.577 13.742 4.374 1.00 92.25 106 LYS A CA 1
ATOM 857 C C . LYS A 1 106 ? -5.034 13.334 4.575 1.00 92.25 106 LYS A C 1
ATOM 859 O O . LYS A 1 106 ? -5.667 13.781 5.529 1.00 92.25 106 LYS A O 1
ATOM 864 N N . THR A 1 107 ? -5.526 12.444 3.718 1.00 91.31 107 THR A N 1
ATOM 865 C CA . THR A 1 107 ? -6.886 11.901 3.793 1.00 91.31 107 THR A CA 1
ATOM 866 C C . THR A 1 107 ? -7.104 11.164 5.109 1.00 91.31 107 THR A C 1
ATOM 868 O O . THR A 1 107 ? -8.060 11.464 5.808 1.00 91.31 107 THR A O 1
ATOM 871 N N . TYR A 1 108 ? -6.175 10.293 5.516 1.00 90.25 108 TYR A N 1
ATOM 872 C CA . TYR A 1 108 ? -6.238 9.587 6.798 1.00 90.25 108 TYR A CA 1
ATOM 873 C C . TYR A 1 108 ? -6.329 10.544 7.994 1.00 90.25 108 TYR A C 1
ATOM 875 O O . TYR A 1 108 ? -7.150 10.329 8.884 1.00 90.25 108 TYR A O 1
ATOM 883 N N . LYS A 1 109 ? -5.506 11.605 8.027 1.00 91.00 109 LYS A N 1
ATOM 884 C CA . LYS A 1 109 ? -5.545 12.602 9.112 1.00 91.00 109 LYS A CA 1
ATOM 885 C C . LYS A 1 109 ? -6.908 13.284 9.190 1.00 91.00 109 LYS A C 1
ATOM 887 O O . LYS A 1 109 ? -7.473 13.354 10.275 1.00 91.00 109 LYS A O 1
ATOM 892 N N . LYS A 1 110 ? -7.448 13.704 8.043 1.00 93.44 110 LYS A N 1
ATOM 893 C CA . LYS A 1 110 ? -8.782 14.301 7.961 1.00 93.44 110 LYS A CA 1
ATOM 894 C C . LYS A 1 110 ? -9.865 13.319 8.410 1.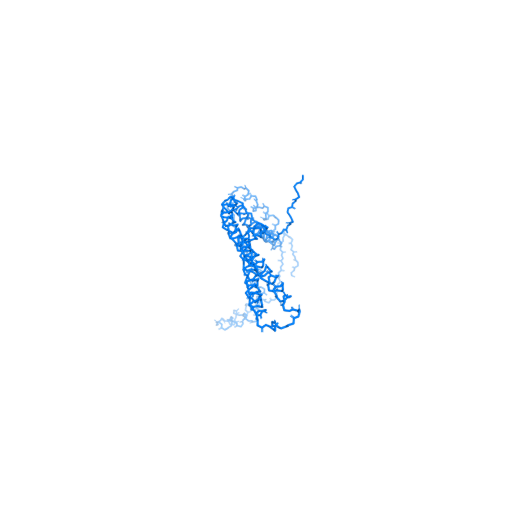00 93.44 110 LYS A C 1
ATOM 896 O O . LYS A 1 110 ? -10.659 13.643 9.280 1.00 93.44 110 LYS A O 1
ATOM 901 N N . THR A 1 111 ? -9.857 12.092 7.888 1.00 91.00 111 THR A N 1
ATOM 902 C CA . THR A 1 111 ? -10.834 11.070 8.274 1.00 91.00 111 THR A CA 1
ATOM 903 C C . THR A 1 111 ? -10.780 10.793 9.768 1.00 91.00 111 THR A C 1
ATOM 905 O O . THR A 1 111 ? -11.830 10.706 10.384 1.00 91.00 111 THR A O 1
ATOM 908 N N . LYS A 1 112 ? -9.587 10.708 10.374 1.00 90.31 112 LYS A N 1
ATOM 909 C CA . LYS A 1 112 ? -9.427 10.537 11.825 1.00 90.31 112 LYS A CA 1
ATOM 910 C C . LYS A 1 112 ? -10.150 11.624 12.625 1.00 90.31 112 LYS A C 1
ATOM 912 O O . LYS A 1 112 ? -10.758 11.305 13.643 1.00 90.31 112 LYS A O 1
ATOM 917 N N . GLU A 1 113 ?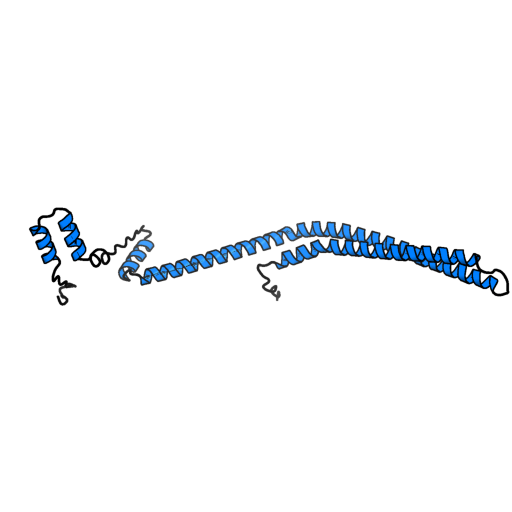 -10.054 12.877 12.194 1.00 93.50 113 GLU A N 1
ATOM 918 C CA . GLU A 1 113 ? -10.757 13.998 12.825 1.00 93.50 113 GLU A CA 1
ATOM 919 C C . GLU A 1 113 ? -12.273 13.867 12.617 1.00 93.50 113 GLU A C 1
ATOM 921 O O . GLU A 1 113 ? -13.024 13.899 13.593 1.00 93.50 113 GLU A O 1
ATOM 926 N N . ASP A 1 114 ? -12.707 13.602 11.380 1.00 93.81 114 ASP A N 1
ATOM 927 C CA . ASP A 1 114 ? -14.121 13.461 11.002 1.00 93.81 114 ASP A CA 1
ATOM 928 C C . ASP A 1 114 ? -14.830 12.316 11.755 1.00 93.81 114 ASP A C 1
ATOM 930 O O . ASP A 1 114 ? -16.018 12.414 12.063 1.00 93.81 114 ASP A O 1
ATOM 934 N N . VAL A 1 115 ? -14.118 11.227 12.077 1.00 93.31 115 VAL A N 1
ATOM 935 C CA . VAL A 1 115 ? -14.680 10.057 12.782 1.00 93.31 115 VAL A CA 1
ATOM 936 C C . VAL A 1 115 ? -14.417 10.041 14.291 1.00 93.31 115 VAL A C 1
ATOM 938 O O . VAL A 1 115 ? -14.746 9.056 14.954 1.00 93.31 115 VAL A O 1
ATOM 941 N N . SER A 1 116 ? -13.839 11.106 14.854 1.00 92.56 116 SER A N 1
ATOM 942 C CA . SER A 1 116 ? -13.511 11.189 16.288 1.00 92.56 116 SER A CA 1
ATOM 943 C C . SER A 1 116 ? -14.734 10.989 17.195 1.00 92.56 116 SER A C 1
ATOM 945 O O . SER A 1 116 ? -14.672 10.202 18.136 1.00 92.56 116 SER A O 1
ATOM 947 N N . GLY A 1 117 ? -15.880 11.588 16.858 1.00 94.69 117 GLY A N 1
ATOM 948 C CA . GLY A 1 117 ? -17.127 11.388 17.608 1.00 94.69 117 GLY A CA 1
ATOM 949 C C . GLY A 1 117 ? -17.647 9.945 17.559 1.00 94.69 117 GLY A C 1
ATOM 950 O O . GLY A 1 117 ? -18.204 9.445 18.536 1.00 94.69 117 GLY A O 1
ATOM 951 N N . THR A 1 118 ? -17.418 9.231 16.453 1.00 92.94 118 THR A N 1
ATOM 952 C CA . THR A 1 118 ? -17.757 7.802 16.354 1.00 92.94 118 THR A CA 1
ATOM 953 C C . THR A 1 118 ? -16.873 6.969 17.277 1.00 92.94 118 THR A C 1
ATOM 955 O O . THR A 1 118 ? -17.375 6.067 17.945 1.00 92.94 118 THR A O 1
ATOM 958 N N . LEU A 1 119 ? -15.576 7.290 17.362 1.00 89.75 119 LEU A N 1
ATOM 959 C CA . LEU A 1 119 ? -14.653 6.635 18.292 1.00 89.75 119 LEU A CA 1
ATOM 960 C C . LEU A 1 119 ? -15.101 6.829 19.748 1.00 89.75 119 LEU A C 1
ATOM 962 O O . LEU A 1 119 ? -15.163 5.857 20.499 1.00 89.75 119 LEU A O 1
ATOM 966 N N . GLU A 1 120 ? -15.478 8.050 20.131 1.00 93.12 120 GLU A N 1
ATOM 967 C CA . GLU A 1 120 ? -16.009 8.339 21.470 1.00 93.12 120 GLU A CA 1
ATOM 968 C C . GLU A 1 120 ? -17.295 7.552 21.755 1.00 93.12 120 GLU A C 1
ATOM 970 O O . GLU A 1 120 ? -17.441 6.956 22.823 1.00 93.12 120 GLU A O 1
ATOM 975 N N . ALA A 1 121 ? -18.221 7.486 20.794 1.00 92.62 121 ALA A N 1
ATOM 976 C CA . ALA A 1 121 ? -19.450 6.711 20.937 1.00 92.62 121 ALA A CA 1
ATOM 977 C C . ALA A 1 121 ? -19.173 5.208 21.136 1.00 92.62 121 ALA A C 1
ATOM 979 O O . ALA A 1 121 ? -19.798 4.585 21.998 1.00 92.62 121 ALA A O 1
ATOM 980 N N . VAL A 1 122 ? -18.215 4.637 20.391 1.00 91.00 122 VAL A N 1
ATOM 981 C CA . VAL A 1 122 ? -17.784 3.232 20.526 1.00 91.00 122 VAL A CA 1
ATOM 982 C C . VAL A 1 122 ? -17.155 2.973 21.901 1.00 91.00 122 VAL A C 1
ATOM 984 O O . VAL A 1 122 ? -17.496 1.991 22.565 1.00 91.00 122 VAL A O 1
ATOM 987 N N . GLN A 1 123 ? -16.299 3.873 22.382 1.00 90.19 123 GLN A N 1
ATOM 988 C CA . GLN A 1 123 ? -15.699 3.762 23.716 1.00 90.19 123 GLN A CA 1
ATOM 989 C C . GLN A 1 123 ? -16.754 3.872 24.826 1.00 90.19 123 GLN A C 1
ATOM 991 O O . GLN A 1 123 ? -16.741 3.100 25.790 1.00 90.19 123 GLN A O 1
ATOM 996 N N . ASN A 1 124 ? -17.717 4.781 24.667 1.00 92.56 124 ASN A N 1
ATOM 997 C CA . ASN A 1 124 ? -18.815 4.956 25.610 1.00 92.56 124 ASN A CA 1
ATOM 998 C C . ASN A 1 124 ? -19.701 3.708 25.690 1.00 92.56 124 ASN A C 1
ATOM 1000 O O . ASN A 1 124 ? -19.965 3.227 26.792 1.00 92.56 124 ASN A O 1
ATOM 1004 N N . ILE A 1 125 ? -20.124 3.132 24.556 1.00 90.69 125 ILE A N 1
ATOM 1005 C CA . ILE A 1 125 ? -20.952 1.916 24.576 1.00 90.69 125 ILE A CA 1
ATOM 1006 C C . ILE A 1 125 ? -20.188 0.723 25.163 1.00 90.69 125 ILE A C 1
ATOM 1008 O O . ILE A 1 125 ? -20.770 -0.048 25.927 1.00 90.69 125 ILE A O 1
ATOM 1012 N N . GLN A 1 126 ? -18.887 0.584 24.885 1.00 89.31 126 GLN A N 1
ATOM 1013 C CA . GLN A 1 126 ? -18.043 -0.448 25.497 1.00 89.31 126 GLN A CA 1
ATOM 1014 C C . GLN A 1 126 ? -17.985 -0.299 27.025 1.00 89.31 126 GLN A C 1
ATOM 1016 O O . GLN A 1 126 ? -18.194 -1.278 27.745 1.00 89.31 126 GLN A O 1
ATOM 1021 N N . SER A 1 127 ? -17.767 0.923 27.519 1.00 92.38 127 SER A N 1
ATOM 1022 C CA . SER A 1 127 ? -17.733 1.235 28.953 1.00 92.38 127 SER A CA 1
ATOM 1023 C C . SER A 1 127 ? -19.082 0.969 29.634 1.00 92.38 127 SER A C 1
ATOM 1025 O O . SER A 1 127 ? -19.148 0.263 30.643 1.00 92.38 127 SER A O 1
ATOM 1027 N N . ILE A 1 128 ? -20.183 1.443 29.040 1.00 91.88 128 ILE A N 1
ATOM 1028 C CA . ILE A 1 128 ? -21.544 1.224 29.553 1.00 91.88 128 ILE A CA 1
ATOM 1029 C C . ILE A 1 128 ? -21.879 -0.268 29.583 1.00 91.88 128 ILE A C 1
ATOM 1031 O O . ILE A 1 128 ? -22.439 -0.746 30.567 1.00 91.88 128 ILE A O 1
ATOM 1035 N N . THR A 1 129 ? -21.503 -1.023 28.548 1.00 89.12 129 THR A N 1
ATOM 1036 C CA . THR A 1 129 ? -21.740 -2.474 28.491 1.00 89.12 129 THR A CA 1
ATOM 1037 C C . THR A 1 129 ? -21.021 -3.198 29.632 1.00 89.12 129 THR A C 1
ATOM 1039 O O . THR A 1 129 ? -21.616 -4.048 30.294 1.00 89.12 129 THR A O 1
ATOM 1042 N N . GLN A 1 130 ? -19.769 -2.829 29.924 1.00 89.75 130 GLN A N 1
ATOM 1043 C CA . GLN A 1 130 ? -19.021 -3.391 31.054 1.00 89.75 130 GLN A CA 1
ATOM 1044 C C . GLN A 1 130 ? -19.643 -3.013 32.406 1.00 89.75 130 GLN A C 1
ATOM 1046 O O . GLN A 1 130 ? -19.803 -3.868 33.280 1.00 89.75 130 GLN A O 1
ATOM 1051 N N . ALA A 1 131 ? -20.036 -1.748 32.580 1.00 91.75 131 ALA A N 1
ATOM 1052 C CA . ALA A 1 131 ? -20.689 -1.282 33.800 1.00 91.75 131 ALA A CA 1
ATOM 1053 C C . ALA A 1 131 ? -22.040 -1.982 34.033 1.00 91.75 131 ALA A C 1
ATOM 1055 O O . ALA A 1 131 ? -22.344 -2.391 35.156 1.00 91.75 131 ALA A O 1
ATOM 1056 N N . LEU A 1 132 ? -22.826 -2.174 32.969 1.00 91.69 132 LEU A N 1
ATOM 1057 C CA . LEU A 1 132 ? -24.098 -2.890 33.004 1.00 91.69 132 LEU A CA 1
ATOM 1058 C C . LEU A 1 132 ? -23.902 -4.351 33.415 1.00 91.69 132 LEU A C 1
ATOM 1060 O O . LEU A 1 132 ? -24.632 -4.840 34.275 1.00 91.69 132 LEU A O 1
ATOM 1064 N N . GLN A 1 133 ? -22.896 -5.026 32.855 1.00 90.94 133 GLN A N 1
ATOM 1065 C CA . GLN A 1 133 ? -22.579 -6.408 33.208 1.00 90.94 133 GLN A CA 1
ATOM 1066 C C . GLN A 1 133 ? -22.219 -6.541 34.697 1.00 90.94 133 GLN A C 1
ATOM 1068 O O . GLN A 1 133 ? -22.782 -7.384 35.395 1.00 90.94 133 GLN A O 1
ATOM 1073 N N . LYS A 1 134 ? -21.382 -5.637 35.222 1.00 93.88 134 LYS A N 1
ATOM 1074 C CA . LYS A 1 134 ? -21.034 -5.599 36.651 1.00 93.88 134 LYS A CA 1
ATOM 1075 C C . LYS A 1 134 ? -22.248 -5.310 37.544 1.00 93.88 134 LYS A C 1
ATOM 1077 O O . LYS A 1 134 ? -22.403 -5.909 38.606 1.00 93.88 134 LYS A O 1
ATOM 1082 N N . SER A 1 135 ? -23.126 -4.401 37.119 1.00 88.44 135 SER A N 1
ATOM 1083 C CA . SER A 1 135 ? -24.365 -4.087 37.840 1.00 88.44 135 SER A CA 1
ATOM 1084 C C . SER A 1 135 ? -25.319 -5.287 37.883 1.00 88.44 135 SER A C 1
ATOM 1086 O O . SER A 1 135 ? -25.866 -5.604 38.939 1.00 88.44 135 SER A O 1
ATOM 1088 N N . LYS A 1 136 ? -25.456 -6.011 36.764 1.00 91.25 136 LYS A N 1
ATOM 1089 C CA . LYS A 1 136 ? -26.243 -7.248 36.662 1.00 91.25 136 LYS A CA 1
ATOM 1090 C C . LYS A 1 136 ? -25.719 -8.336 37.602 1.00 91.25 136 LYS A C 1
ATOM 1092 O O . LYS A 1 136 ? -26.508 -8.959 38.308 1.00 91.25 136 LYS A O 1
ATOM 1097 N N . GLU A 1 137 ? -24.406 -8.549 37.644 1.00 93.88 137 GLU A N 1
ATOM 1098 C CA . GLU A 1 137 ? -23.774 -9.503 38.568 1.00 93.88 137 GLU A CA 1
ATOM 1099 C C . GLU A 1 137 ? -24.040 -9.135 40.031 1.00 93.88 137 GLU A C 1
ATOM 1101 O O . GLU A 1 137 ? -24.436 -9.988 40.824 1.00 93.88 137 GLU A O 1
ATOM 1106 N N . ASN A 1 138 ? -23.913 -7.852 40.374 1.00 90.75 138 ASN A N 1
ATOM 1107 C CA . ASN A 1 138 ? -24.197 -7.351 41.716 1.00 90.75 138 ASN A CA 1
ATOM 1108 C C . ASN A 1 138 ? -25.680 -7.494 42.103 1.00 90.75 138 ASN A C 1
ATOM 1110 O O . ASN A 1 138 ? -25.987 -7.869 43.233 1.00 90.75 138 ASN A O 1
ATOM 1114 N N . TYR A 1 139 ? -26.606 -7.223 41.178 1.00 89.06 139 TYR A N 1
ATOM 1115 C CA . TYR A 1 139 ? -28.038 -7.446 41.388 1.00 89.06 139 TYR A CA 1
ATOM 1116 C C . TYR A 1 139 ? -28.330 -8.923 41.671 1.00 89.06 139 TYR A C 1
ATOM 1118 O O . TYR A 1 139 ? -28.950 -9.243 42.684 1.00 89.06 139 TYR A O 1
ATOM 1126 N N . ASN A 1 140 ? -27.807 -9.824 40.836 1.00 91.00 140 ASN A N 1
ATOM 1127 C CA . ASN A 1 140 ? -27.987 -11.262 41.015 1.00 91.00 140 ASN A CA 1
ATOM 1128 C C . ASN A 1 140 ? -27.418 -11.746 42.359 1.00 91.00 140 ASN A C 1
ATOM 1130 O O . ASN A 1 140 ? -28.073 -12.523 43.050 1.00 91.00 140 ASN A O 1
ATOM 1134 N N . ALA A 1 141 ? -26.242 -11.255 42.766 1.00 90.62 141 ALA A N 1
ATOM 1135 C CA . ALA A 1 141 ? -25.650 -11.578 44.064 1.00 90.62 141 ALA A CA 1
ATOM 1136 C C . ALA A 1 141 ? -26.544 -11.135 45.236 1.00 90.62 141 ALA A C 1
ATOM 1138 O O . ALA A 1 141 ? -26.769 -11.907 46.168 1.00 90.62 141 ALA A O 1
ATOM 1139 N N . LYS A 1 142 ? -27.118 -9.925 45.165 1.00 86.38 142 LYS A N 1
ATOM 1140 C CA . LYS A 1 142 ? -28.074 -9.433 46.169 1.00 86.38 142 LYS A CA 1
ATOM 1141 C C . LYS A 1 142 ? -29.358 -10.261 46.211 1.00 86.38 142 LYS A C 1
ATOM 1143 O O . LYS A 1 142 ? -29.853 -10.528 47.301 1.00 86.38 142 LYS A O 1
ATOM 1148 N N . CYS A 1 143 ? -29.879 -10.694 45.063 1.00 84.69 143 CYS A N 1
ATOM 1149 C CA . CYS A 1 143 ? -31.042 -11.584 45.013 1.00 84.69 143 CYS A CA 1
ATOM 1150 C C . CYS A 1 143 ? -30.761 -12.931 45.691 1.00 84.69 143 CYS A C 1
ATOM 1152 O O . CYS A 1 143 ? -31.588 -13.411 46.461 1.00 84.69 143 CYS A O 1
ATOM 1154 N N . VAL A 1 144 ? -29.589 -13.525 45.448 1.00 89.81 144 VAL A N 1
ATOM 1155 C CA . VAL A 1 144 ? -29.190 -14.786 46.095 1.00 89.81 144 VAL A CA 1
ATOM 1156 C C . VAL A 1 144 ? -29.078 -14.616 47.610 1.00 89.81 144 VAL A C 1
ATOM 1158 O O . VAL A 1 144 ? -29.604 -15.441 48.355 1.00 89.81 144 VAL A O 1
ATOM 1161 N N . GLU A 1 145 ? -28.450 -13.534 48.072 1.00 84.69 145 GLU A N 1
ATOM 1162 C CA . GLU A 1 145 ? -28.319 -13.247 49.503 1.00 84.69 145 GLU A CA 1
ATOM 1163 C C . GLU A 1 145 ? -29.681 -13.014 50.171 1.00 84.69 145 GLU A C 1
ATOM 1165 O O . GLU A 1 145 ? -29.948 -13.550 51.246 1.00 84.69 145 GLU A O 1
ATOM 1170 N N . GLN A 1 146 ? -30.587 -12.291 49.507 1.00 76.62 146 GLN A N 1
ATOM 1171 C CA . GLN A 1 146 ? -31.953 -12.088 49.990 1.00 76.62 146 GLN A CA 1
ATOM 1172 C C . GLN A 1 146 ? -32.698 -13.420 50.168 1.00 76.62 146 GLN A C 1
ATOM 1174 O O . GLN A 1 146 ? -33.356 -13.631 51.188 1.00 76.62 146 GLN A O 1
ATOM 1179 N N . GLU A 1 147 ? -32.591 -14.332 49.201 1.00 80.38 147 GLU A N 1
ATOM 1180 C CA . GLU A 1 147 ? -33.223 -15.653 49.281 1.00 80.38 147 GLU A CA 1
ATOM 1181 C C . GLU A 1 147 ? -32.578 -16.555 50.345 1.00 80.38 147 GLU A C 1
ATOM 1183 O O . GLU A 1 147 ? -33.273 -17.349 50.982 1.00 80.38 147 GLU A O 1
ATOM 1188 N N . ARG A 1 148 ? -31.270 -16.414 50.592 1.00 83.00 148 ARG A N 1
ATOM 1189 C CA . ARG A 1 148 ? -30.563 -17.107 51.680 1.00 83.00 148 ARG A CA 1
ATOM 1190 C C . ARG A 1 148 ? -31.073 -16.654 53.049 1.00 83.00 148 ARG A C 1
ATOM 1192 O O . ARG A 1 148 ? -31.470 -17.491 53.857 1.00 83.00 148 ARG A O 1
ATOM 1199 N N . VAL A 1 149 ? -31.148 -15.341 53.276 1.00 73.31 149 VAL A N 1
ATOM 1200 C CA . VAL A 1 149 ? -31.639 -14.757 54.538 1.00 73.31 149 VAL A CA 1
ATOM 1201 C C . VAL A 1 149 ? -33.100 -15.135 54.804 1.00 73.31 149 VAL A C 1
ATOM 1203 O O . VAL A 1 149 ? -33.444 -15.466 55.935 1.00 73.31 149 VAL A O 1
ATOM 1206 N N . LYS A 1 150 ? -33.957 -15.180 53.772 1.00 70.38 150 LYS A N 1
ATOM 1207 C CA . LYS A 1 150 ? -35.340 -15.677 53.914 1.00 70.38 150 LYS A CA 1
ATOM 1208 C C . LYS A 1 150 ? -35.412 -17.137 54.378 1.00 70.38 150 LYS A C 1
ATOM 1210 O O . LYS A 1 150 ? -36.340 -17.493 55.098 1.00 70.38 150 LYS A O 1
ATOM 1215 N N . LYS A 1 151 ? -34.469 -17.989 53.960 1.00 71.69 151 LYS A N 1
ATOM 1216 C CA . LYS A 1 151 ? -34.454 -19.422 54.304 1.00 71.69 151 LYS A CA 1
ATOM 1217 C C . LYS A 1 151 ? -33.839 -19.720 55.673 1.00 71.69 151 LYS A C 1
ATOM 1219 O O . LYS A 1 151 ? -34.202 -20.728 56.269 1.00 71.69 151 LYS A O 1
ATOM 1224 N N . GLU A 1 152 ? -32.935 -18.877 56.170 1.00 65.00 152 GLU A N 1
ATOM 1225 C CA . GLU A 1 152 ? -32.143 -19.149 57.382 1.00 65.00 152 GLU A CA 1
ATOM 1226 C C . GLU A 1 152 ? -32.732 -18.612 58.705 1.00 65.00 152 GLU A C 1
ATOM 1228 O O . GLU A 1 152 ? -32.122 -18.807 59.752 1.00 65.00 152 GLU A O 1
ATOM 1233 N N . GLY A 1 153 ? -33.948 -18.050 58.712 1.00 58.81 153 GLY A N 1
ATOM 1234 C CA . GLY A 1 153 ? -34.738 -17.951 59.951 1.00 58.81 153 GLY A CA 1
ATOM 1235 C C . GLY A 1 153 ? -35.088 -16.546 60.434 1.00 58.81 153 GLY A C 1
ATOM 1236 O O . GLY A 1 153 ? -34.699 -16.142 61.525 1.00 58.81 153 GLY A O 1
ATOM 1237 N N . ALA A 1 154 ? -35.946 -15.858 59.688 1.00 56.38 154 ALA A N 1
ATOM 1238 C CA . ALA A 1 154 ? -36.908 -14.942 60.294 1.00 56.38 154 ALA A CA 1
ATOM 1239 C C . ALA A 1 154 ? -38.297 -15.560 60.116 1.00 56.38 154 ALA A C 1
ATOM 1241 O O . ALA A 1 154 ? -38.640 -16.008 59.018 1.00 56.38 154 ALA A O 1
ATOM 1242 N N . THR A 1 155 ? -39.099 -15.631 61.180 1.00 63.56 155 THR A N 1
ATOM 1243 C CA . THR A 1 155 ? -40.493 -16.052 61.007 1.00 63.56 155 THR A CA 1
ATOM 1244 C C . THR A 1 155 ? -41.190 -15.044 60.092 1.00 63.56 155 THR A C 1
ATOM 1246 O O . THR A 1 155 ? -40.911 -13.848 60.164 1.00 63.56 155 THR A O 1
ATOM 1249 N N . GLN A 1 156 ? -42.110 -15.495 59.229 1.00 61.62 156 GLN A N 1
ATOM 1250 C CA . GLN A 1 156 ? -42.829 -14.618 58.284 1.00 61.62 156 GLN A CA 1
ATOM 1251 C C . GLN A 1 156 ? -43.376 -13.351 58.971 1.00 61.62 156 GLN A C 1
ATOM 1253 O O . GLN A 1 156 ? -43.310 -12.253 58.437 1.00 61.62 156 GLN A O 1
ATOM 1258 N N . ARG A 1 157 ? -43.809 -13.498 60.226 1.00 62.12 157 ARG A N 1
ATOM 1259 C CA . ARG A 1 157 ? -44.351 -12.433 61.069 1.00 62.12 157 ARG A CA 1
ATOM 1260 C C . ARG A 1 157 ? -43.327 -11.364 61.477 1.00 62.12 157 ARG A C 1
ATOM 1262 O O . ARG A 1 157 ? -43.700 -10.213 61.679 1.00 62.12 157 ARG A O 1
ATOM 1269 N N . GLU A 1 158 ? -42.060 -11.734 61.636 1.00 68.44 158 GLU A N 1
ATOM 1270 C CA . GLU A 1 158 ? -40.965 -10.804 61.939 1.00 68.44 158 GLU A CA 1
ATOM 1271 C C . GLU A 1 158 ? -40.534 -10.049 60.682 1.00 68.44 158 GLU A C 1
ATOM 1273 O O . GLU A 1 158 ? -40.314 -8.841 60.742 1.00 68.44 158 GLU A O 1
ATOM 1278 N N . VAL A 1 159 ? -40.514 -10.736 59.536 1.00 68.69 159 VAL A N 1
ATOM 1279 C CA . VAL A 1 159 ? -40.246 -10.130 58.225 1.00 68.69 159 VAL A CA 1
ATOM 1280 C C . VAL A 1 159 ? -41.313 -9.090 57.883 1.00 68.69 159 VAL A C 1
ATOM 1282 O O . VAL A 1 159 ? -40.970 -7.952 57.572 1.00 68.69 159 VAL A O 1
ATOM 1285 N N . ASP A 1 160 ? -42.596 -9.428 58.036 1.00 75.25 160 ASP A N 1
ATOM 1286 C CA . ASP A 1 160 ? -43.712 -8.512 57.761 1.00 75.25 160 ASP A CA 1
ATOM 1287 C C . ASP A 1 160 ? -43.668 -7.263 58.660 1.00 75.25 160 ASP A C 1
ATOM 1289 O O . ASP A 1 160 ? -43.976 -6.150 58.231 1.00 75.25 160 ASP A O 1
ATOM 1293 N N . LYS A 1 161 ? -43.233 -7.427 59.916 1.00 76.12 161 LYS A N 1
ATOM 1294 C CA . LYS A 1 161 ? -43.110 -6.327 60.878 1.00 76.12 161 LYS A CA 1
ATOM 1295 C C . LYS A 1 161 ? -41.951 -5.388 60.544 1.00 76.12 161 LYS A C 1
ATOM 1297 O O . LYS A 1 161 ? -42.091 -4.178 60.702 1.00 76.12 161 LYS A O 1
ATOM 1302 N N . VAL A 1 162 ? -40.821 -5.927 60.085 1.00 76.19 162 VAL A N 1
ATOM 1303 C CA . VAL A 1 162 ? -39.682 -5.118 59.623 1.00 76.19 162 VAL A CA 1
ATOM 1304 C C . VAL A 1 162 ? -40.049 -4.362 58.347 1.00 76.19 162 VAL A C 1
ATOM 1306 O O . VAL A 1 162 ? -39.781 -3.166 58.268 1.00 76.19 162 VAL A O 1
ATOM 1309 N N . ILE A 1 163 ? -40.723 -5.014 57.394 1.00 77.81 163 ILE A N 1
ATOM 1310 C CA . ILE A 1 163 ? -41.181 -4.386 56.143 1.00 77.81 163 ILE A CA 1
ATOM 1311 C C . ILE A 1 163 ? -42.095 -3.188 56.434 1.00 77.81 163 ILE A C 1
ATOM 1313 O O . ILE A 1 163 ? -41.830 -2.093 55.949 1.00 77.81 163 ILE A O 1
ATOM 1317 N N . HIS A 1 164 ? -43.092 -3.350 57.308 1.00 83.44 164 HIS A N 1
ATOM 1318 C CA . HIS A 1 164 ? -44.001 -2.259 57.677 1.00 83.44 164 HIS A CA 1
ATOM 1319 C C . HIS A 1 164 ? -43.277 -1.052 58.302 1.00 83.44 164 HIS A C 1
ATOM 1321 O O . HIS A 1 164 ? -43.648 0.094 58.068 1.00 83.44 164 HIS A O 1
ATOM 1327 N N . LEU A 1 165 ? -42.243 -1.283 59.117 1.00 78.94 165 LEU A N 1
ATOM 1328 C CA . LEU A 1 165 ? -41.476 -0.201 59.747 1.00 78.94 165 LEU A CA 1
ATOM 1329 C C . LEU A 1 165 ? -40.572 0.534 58.745 1.00 78.94 165 LEU A C 1
ATOM 1331 O O . LEU A 1 165 ? -40.386 1.745 58.871 1.00 78.94 165 LEU A O 1
ATOM 1335 N N . VAL A 1 166 ? -40.047 -0.177 57.745 1.00 81.75 166 VAL A N 1
ATOM 1336 C CA . VAL A 1 166 ? -39.273 0.415 56.643 1.00 81.75 166 VAL A CA 1
ATOM 1337 C C . VAL A 1 166 ? -40.171 1.251 55.729 1.00 81.75 166 VAL A C 1
ATOM 1339 O O . VAL A 1 166 ? -39.778 2.357 55.362 1.00 81.75 166 VAL A O 1
ATOM 1342 N N . ASP A 1 167 ? -41.386 0.784 55.425 1.00 85.06 167 ASP A N 1
ATOM 1343 C CA . ASP A 1 167 ? -42.364 1.530 54.615 1.00 85.06 167 ASP A CA 1
ATOM 1344 C C . ASP A 1 167 ? -42.809 2.843 55.288 1.00 85.06 167 ASP A C 1
ATOM 1346 O O . ASP A 1 167 ? -43.093 3.834 54.617 1.00 85.06 167 ASP A O 1
ATOM 1350 N N . GLU A 1 168 ? -42.796 2.895 56.623 1.00 87.06 168 GLU A N 1
ATOM 1351 C CA . GLU A 1 168 ? -43.017 4.118 57.407 1.00 87.06 168 GLU A CA 1
ATOM 1352 C C . GLU A 1 168 ? -41.779 5.036 57.493 1.00 87.06 168 GLU A C 1
ATOM 1354 O O . GLU A 1 168 ? -41.821 6.074 58.158 1.00 87.06 168 GLU A O 1
ATOM 1359 N N . GLY A 1 169 ? -40.663 4.664 56.857 1.00 81.88 169 GLY A N 1
ATOM 1360 C CA . GLY A 1 169 ? -39.418 5.433 56.850 1.00 81.88 169 GLY A CA 1
ATOM 1361 C C . GLY A 1 169 ? -38.642 5.402 58.172 1.00 81.88 169 GLY A C 1
ATOM 1362 O O . GLY A 1 169 ? -37.811 6.280 58.413 1.00 81.88 169 GLY A O 1
ATOM 1363 N N . LYS A 1 170 ? -38.903 4.426 59.052 1.00 81.12 170 LYS A N 1
ATOM 1364 C CA . LYS A 1 170 ? -38.204 4.291 60.340 1.00 81.12 170 LYS A CA 1
ATOM 1365 C C . LYS A 1 170 ? -36.908 3.494 60.176 1.00 81.12 170 LYS A C 1
ATOM 1367 O O . LYS A 1 170 ? -36.854 2.517 59.435 1.00 81.12 170 LYS A O 1
ATOM 1372 N N . ALA A 1 171 ? -35.865 3.887 60.907 1.00 70.00 171 ALA A N 1
ATOM 1373 C CA . ALA A 1 171 ? -34.621 3.124 60.980 1.00 70.00 171 ALA A CA 1
ATOM 1374 C C . ALA A 1 171 ? -34.823 1.855 61.827 1.00 70.00 171 ALA A C 1
ATOM 1376 O O . ALA A 1 171 ? -35.344 1.933 62.941 1.00 70.00 171 ALA A O 1
ATOM 1377 N N . VAL A 1 172 ? -34.418 0.697 61.299 1.00 79.25 172 VAL A N 1
ATOM 1378 C CA . VAL A 1 172 ? -34.558 -0.612 61.953 1.00 79.25 172 VAL A CA 1
ATOM 1379 C C . VAL A 1 172 ? -33.206 -1.322 61.959 1.00 79.25 172 VAL A C 1
ATOM 1381 O O . VAL A 1 172 ? -32.631 -1.537 60.895 1.00 79.25 172 VAL A O 1
ATOM 1384 N N . ASP A 1 173 ? -32.750 -1.735 63.143 1.00 63.38 173 ASP A N 1
ATOM 1385 C CA . ASP A 1 173 ? -31.592 -2.614 63.337 1.00 63.38 173 ASP A CA 1
ATOM 1386 C C . ASP A 1 173 ? -32.061 -3.998 63.809 1.00 63.38 173 ASP A C 1
ATOM 1388 O O . ASP A 1 173 ? -32.957 -4.111 64.650 1.00 63.38 173 ASP A O 1
ATOM 1392 N N . VAL A 1 174 ? -31.453 -5.064 63.282 1.00 69.12 174 VAL A N 1
ATOM 1393 C CA . VAL A 1 174 ? -31.781 -6.457 63.626 1.00 69.12 174 VAL A CA 1
ATOM 1394 C C . VAL A 1 174 ? -30.542 -7.146 64.192 1.00 69.12 174 VAL A C 1
ATOM 1396 O O . VAL A 1 174 ? -29.484 -7.140 63.566 1.00 69.12 174 VAL A O 1
ATOM 1399 N N . VAL A 1 175 ? -30.680 -7.768 65.367 1.00 58.56 175 VAL A N 1
ATOM 1400 C CA . VAL A 1 175 ? -29.612 -8.528 66.034 1.00 58.56 175 VAL A CA 1
ATOM 1401 C C . VAL A 1 175 ? -30.059 -9.978 66.206 1.00 58.56 175 VAL A C 1
ATOM 1403 O O . VAL A 1 175 ? -31.077 -10.239 66.844 1.00 58.56 175 VAL A O 1
ATOM 1406 N N . PHE A 1 176 ? -29.287 -10.922 65.665 1.00 56.28 176 PHE A N 1
ATOM 1407 C CA . PHE A 1 176 ? -29.520 -12.361 65.819 1.00 56.28 176 PHE A CA 1
ATOM 1408 C C . PHE A 1 176 ? -28.627 -12.933 66.930 1.00 56.28 176 PHE A C 1
ATOM 1410 O O . PHE A 1 176 ? -27.418 -12.702 66.930 1.00 56.28 176 PHE A O 1
ATOM 1417 N N . LEU A 1 177 ? -29.210 -13.700 67.861 1.00 54.31 177 LEU A N 1
ATOM 1418 C CA . LEU A 1 177 ? -28.490 -14.409 68.928 1.00 54.31 177 LEU A CA 1
ATOM 1419 C C . LEU A 1 177 ? -28.821 -15.909 68.885 1.00 54.31 177 LEU A C 1
ATOM 1421 O O . LEU A 1 177 ? -29.980 -16.296 69.010 1.00 54.31 177 LEU A O 1
ATOM 1425 N N . ASP A 1 178 ? -27.795 -16.749 68.731 1.00 56.62 178 ASP A N 1
ATOM 1426 C CA . ASP A 1 178 ? -27.901 -18.214 68.706 1.00 56.62 178 ASP A CA 1
ATOM 1427 C C . ASP A 1 178 ? -27.627 -18.796 70.105 1.00 56.62 178 ASP A C 1
ATOM 1429 O O . ASP A 1 178 ? -26.478 -18.923 70.533 1.00 56.62 178 ASP A O 1
ATOM 1433 N N . PHE A 1 179 ? -28.690 -19.145 70.836 1.00 51.53 179 PHE A N 1
ATOM 1434 C CA . PHE A 1 179 ? -28.589 -19.782 72.157 1.00 51.53 179 PHE A CA 1
ATOM 1435 C C . PHE A 1 179 ? -28.313 -21.293 72.093 1.00 51.53 179 PHE A C 1
ATOM 1437 O O . PHE A 1 179 ? -27.956 -21.885 73.111 1.00 51.53 179 PHE A O 1
ATOM 1444 N N . ASN A 1 180 ? -28.439 -21.919 70.919 1.00 56.81 180 ASN A N 1
ATOM 1445 C CA . ASN A 1 180 ? -28.354 -23.372 70.760 1.00 56.81 180 ASN A CA 1
ATOM 1446 C C . ASN A 1 180 ? -26.898 -23.872 70.863 1.00 56.81 180 ASN A C 1
ATOM 1448 O O . ASN A 1 180 ? -26.613 -24.942 71.391 1.00 56.81 180 ASN A O 1
ATOM 1452 N N . LYS A 1 181 ? -25.925 -23.053 70.448 1.00 51.44 181 LYS A N 1
ATOM 1453 C CA . LYS A 1 181 ? -24.500 -23.434 70.475 1.00 51.44 181 LYS A CA 1
ATOM 1454 C C . LYS A 1 181 ? -23.787 -23.289 71.819 1.00 51.44 181 LYS A C 1
ATOM 1456 O O . LYS A 1 181 ? -22.678 -23.803 71.951 1.00 51.44 181 LYS A O 1
ATOM 1461 N N . ALA A 1 182 ? -24.349 -22.574 72.792 1.00 46.47 182 ALA A N 1
ATOM 1462 C CA . ALA A 1 182 ? -23.601 -22.198 73.995 1.00 46.47 182 ALA A CA 1
ATOM 1463 C C . ALA A 1 182 ? -23.601 -23.271 75.102 1.00 46.47 182 ALA A C 1
ATOM 1465 O O . ALA A 1 182 ? -22.700 -23.264 75.940 1.00 46.47 182 ALA A O 1
ATOM 1466 N N . PHE A 1 183 ? -24.574 -24.192 75.113 1.00 51.50 183 PHE A N 1
ATOM 1467 C CA . PHE A 1 183 ? -24.787 -25.099 76.253 1.00 51.50 183 PHE A CA 1
ATOM 1468 C C . PHE A 1 183 ? -24.801 -26.601 75.919 1.00 51.50 183 PHE A C 1
ATOM 1470 O O . PHE A 1 183 ? -24.601 -27.396 76.837 1.00 51.50 183 PHE A O 1
ATOM 1477 N N . ASP A 1 184 ? -24.922 -26.997 74.646 1.00 56.44 184 ASP A N 1
ATOM 1478 C CA . ASP A 1 184 ? -24.985 -28.416 74.239 1.00 56.44 184 ASP A CA 1
ATOM 1479 C C . ASP A 1 184 ? -23.616 -29.057 73.938 1.00 56.44 184 ASP A C 1
ATOM 1481 O O . ASP A 1 184 ? -23.498 -30.275 73.810 1.00 56.44 184 ASP A O 1
ATOM 1485 N N . THR A 1 185 ? -22.547 -28.263 73.853 1.00 58.81 185 THR A N 1
ATOM 1486 C CA . THR A 1 185 ? -21.226 -28.712 73.371 1.00 58.81 185 THR A CA 1
ATOM 1487 C C . THR A 1 185 ? -20.178 -28.920 74.459 1.00 58.81 185 THR A C 1
ATOM 1489 O O . THR A 1 185 ? -19.064 -29.327 74.135 1.00 58.81 185 THR A O 1
ATOM 1492 N N . VAL A 1 186 ? -20.474 -28.638 75.732 1.00 66.31 186 VAL A N 1
ATOM 1493 C CA . VAL A 1 186 ? -19.471 -28.724 76.808 1.00 66.31 186 VAL A CA 1
ATOM 1494 C C . VAL A 1 186 ? -19.429 -30.146 77.383 1.00 66.31 186 VAL A C 1
ATOM 1496 O O . VAL A 1 186 ? -20.374 -30.549 78.064 1.00 66.31 186 VAL A O 1
ATOM 1499 N N . PRO A 1 187 ? -18.337 -30.918 77.200 1.00 76.31 187 PRO A N 1
ATOM 1500 C CA . PRO A 1 187 ? -18.244 -32.260 77.761 1.00 76.31 187 PRO A CA 1
ATOM 1501 C C . PRO A 1 187 ? -18.211 -32.190 79.291 1.00 76.31 187 PRO A C 1
ATOM 1503 O O . PRO A 1 187 ? -17.303 -31.593 79.878 1.00 76.31 187 PRO A O 1
ATOM 1506 N N . HIS A 1 188 ? -19.198 -32.808 79.945 1.00 82.50 188 HIS A N 1
ATOM 1507 C CA . HIS A 1 188 ? -19.378 -32.708 81.397 1.00 82.50 188 HIS A CA 1
ATOM 1508 C C . HIS A 1 188 ? -18.147 -33.185 82.186 1.00 82.50 188 HIS A C 1
ATOM 1510 O O . HIS A 1 188 ? -17.828 -32.604 83.218 1.00 82.50 188 HIS A O 1
ATOM 1516 N N . SER A 1 189 ? -17.420 -34.194 81.695 1.00 81.06 189 SER A N 1
ATOM 1517 C CA . SER A 1 189 ? -16.180 -34.676 82.323 1.00 81.06 189 SER A CA 1
ATOM 1518 C C . SER A 1 189 ? -15.092 -33.600 82.361 1.00 81.06 189 SER A C 1
ATOM 1520 O O . SER A 1 189 ? -14.540 -33.323 83.419 1.00 81.06 189 SER A O 1
ATOM 1522 N N . ILE A 1 190 ? -14.850 -32.925 81.234 1.00 83.94 190 ILE A N 1
ATOM 1523 C CA . ILE A 1 190 ? -13.831 -31.872 81.117 1.00 83.94 190 ILE A CA 1
ATOM 1524 C C . ILE A 1 190 ? -14.197 -30.659 81.982 1.00 83.94 190 ILE A C 1
ATOM 1526 O O . ILE A 1 190 ? -13.323 -30.042 82.593 1.00 83.94 190 ILE A O 1
ATOM 1530 N N . LEU A 1 191 ? -15.485 -30.309 82.048 1.00 83.44 191 LEU A N 1
ATOM 1531 C CA . LEU A 1 191 ? -15.969 -29.230 82.908 1.00 83.44 191 LEU A CA 1
ATOM 1532 C C . LEU A 1 191 ? -15.713 -29.540 84.388 1.00 83.44 191 LEU A C 1
ATOM 1534 O O . LEU A 1 191 ? -15.166 -28.702 85.100 1.00 83.44 191 LEU A O 1
ATOM 1538 N N . LEU A 1 192 ? -16.071 -30.742 84.844 1.00 85.50 192 LEU A N 1
ATOM 1539 C CA . LEU A 1 192 ? -15.886 -31.154 86.237 1.00 85.50 192 LEU A CA 1
ATOM 1540 C C . LEU A 1 192 ? -14.401 -31.253 86.623 1.00 85.50 192 LEU A C 1
ATOM 1542 O O . LEU A 1 192 ? -14.034 -30.839 87.727 1.00 85.50 192 LEU A O 1
ATOM 1546 N N . ASP A 1 193 ? -13.541 -31.711 85.710 1.00 88.12 193 ASP A N 1
ATOM 1547 C CA . ASP A 1 193 ? -12.087 -31.744 85.916 1.00 88.12 193 ASP A CA 1
ATOM 1548 C C . ASP A 1 193 ? -11.507 -30.334 86.064 1.00 88.12 193 ASP A C 1
ATOM 1550 O O . ASP A 1 193 ? -10.726 -30.068 86.978 1.00 88.12 193 ASP A O 1
ATOM 1554 N N . LYS A 1 194 ? -11.927 -29.388 85.212 1.00 85.00 194 LYS A N 1
ATOM 1555 C CA . LYS A 1 194 ? -11.500 -27.986 85.325 1.00 85.00 194 LYS A CA 1
ATOM 1556 C C . LYS A 1 194 ? -11.944 -27.358 86.642 1.00 85.00 194 LYS A C 1
ATOM 1558 O O . LYS A 1 194 ? -11.133 -26.715 87.297 1.00 85.00 194 LYS A O 1
ATOM 1563 N N . LEU A 1 195 ? -13.194 -27.570 87.055 1.00 84.25 195 LEU A N 1
ATOM 1564 C CA . LEU A 1 195 ? -13.712 -27.032 88.319 1.00 84.25 195 LEU A CA 1
ATOM 1565 C C . LEU A 1 195 ? -12.943 -27.588 89.529 1.00 84.25 195 LEU A C 1
ATOM 1567 O O . LEU A 1 195 ? -12.631 -26.837 90.452 1.00 84.25 195 LEU A O 1
ATOM 1571 N N . SER A 1 196 ? -12.567 -28.870 89.488 1.00 85.50 196 SER A N 1
ATOM 1572 C CA . SER A 1 196 ? -11.733 -29.502 90.521 1.00 85.50 196 SER A CA 1
ATOM 1573 C C . SER A 1 196 ? -10.323 -28.904 90.565 1.00 85.50 196 SER A C 1
ATOM 1575 O O . SER A 1 196 ? -9.821 -28.566 91.635 1.00 85.50 196 SER A O 1
ATOM 1577 N N . ASN A 1 197 ? -9.707 -28.698 89.398 1.00 86.31 197 ASN A N 1
ATOM 1578 C CA . ASN A 1 197 ? -8.363 -28.125 89.278 1.00 86.31 197 ASN A CA 1
ATOM 1579 C C . ASN A 1 197 ? -8.306 -26.620 89.594 1.00 86.31 197 ASN A C 1
ATOM 1581 O O . ASN A 1 197 ? -7.238 -26.099 89.905 1.00 86.31 197 ASN A O 1
ATOM 1585 N N . CYS A 1 198 ? -9.444 -25.922 89.568 1.00 83.25 198 CYS A N 1
ATOM 1586 C CA . CYS A 1 198 ? -9.565 -24.525 89.991 1.00 83.25 198 CYS A CA 1
ATOM 1587 C C . CYS A 1 198 ? -9.697 -24.347 91.518 1.00 83.25 198 CYS A C 1
ATOM 1589 O O . CYS A 1 198 ? -9.943 -23.233 91.976 1.00 83.25 198 CYS A O 1
ATOM 1591 N N . GLY A 1 199 ? -9.540 -25.414 92.312 1.00 82.44 199 GLY A N 1
ATOM 1592 C CA . GLY A 1 199 ? -9.541 -25.338 93.777 1.00 82.44 199 GLY A CA 1
ATOM 1593 C C . GLY A 1 199 ? -10.932 -25.263 94.412 1.00 82.44 199 GLY A C 1
ATOM 1594 O O . GLY A 1 199 ? -11.051 -24.904 95.584 1.00 82.44 199 GLY A O 1
ATOM 1595 N N . MET A 1 200 ? -11.995 -25.596 93.669 1.00 82.81 200 MET A N 1
ATOM 1596 C CA . MET A 1 200 ? -13.337 -25.705 94.246 1.00 82.81 200 MET A CA 1
ATOM 1597 C C . MET A 1 200 ? -13.427 -26.900 95.197 1.00 82.81 200 MET A C 1
ATOM 1599 O O . MET A 1 200 ? -12.827 -27.950 94.966 1.00 82.81 200 MET A O 1
ATOM 1603 N N . SER A 1 201 ? -14.217 -26.765 96.267 1.00 87.69 201 SER A N 1
ATOM 1604 C CA . SER A 1 201 ? -14.402 -27.863 97.215 1.00 87.69 201 SER A CA 1
ATOM 1605 C C . SER A 1 201 ? -15.061 -29.067 96.534 1.00 87.69 201 SER A C 1
ATOM 1607 O O . SER A 1 201 ? -15.977 -28.918 95.718 1.00 87.69 201 SER A O 1
ATOM 1609 N N . GLY A 1 202 ? -14.635 -30.278 96.910 1.00 85.81 202 GLY A N 1
ATOM 1610 C CA . GLY A 1 202 ? -15.186 -31.518 96.351 1.00 85.81 202 GLY A CA 1
ATOM 1611 C C . GLY A 1 202 ? -16.709 -31.628 96.500 1.00 85.81 202 GLY A C 1
ATOM 1612 O O . GLY A 1 202 ? -17.369 -32.207 95.643 1.00 85.81 202 GLY A O 1
ATOM 1613 N N . PHE A 1 203 ? -17.285 -30.994 97.529 1.00 88.38 203 PHE A N 1
ATOM 1614 C CA . PHE A 1 203 ? -18.733 -30.896 97.712 1.00 88.38 203 PHE A CA 1
ATOM 1615 C C . PHE A 1 203 ? -19.416 -30.072 96.609 1.00 88.38 203 PHE A C 1
ATOM 1617 O O . PHE A 1 203 ? -20.416 -30.519 96.050 1.00 88.38 203 PHE A O 1
ATOM 1624 N N . MET A 1 204 ? -18.869 -28.904 96.244 1.00 80.31 204 MET A N 1
ATOM 1625 C CA . MET A 1 204 ? -19.436 -28.088 95.163 1.00 80.31 204 MET A CA 1
ATOM 1626 C C . MET A 1 204 ? -19.295 -28.765 93.802 1.00 80.31 204 MET A C 1
ATOM 1628 O O . MET A 1 204 ? -20.246 -28.773 93.024 1.00 80.31 204 MET A O 1
ATOM 1632 N N . VAL A 1 205 ? -18.147 -29.389 93.525 1.00 87.19 205 VAL A N 1
ATOM 1633 C CA . VAL A 1 205 ? -17.953 -30.142 92.276 1.00 87.19 205 VAL A CA 1
ATOM 1634 C C . VAL A 1 205 ? -18.948 -31.304 92.187 1.00 87.19 205 VAL A C 1
ATOM 1636 O O . VAL A 1 205 ? -19.552 -31.528 91.138 1.00 87.19 205 VAL A O 1
ATOM 1639 N N . HIS A 1 206 ? -19.180 -32.015 93.293 1.00 86.62 206 HIS A N 1
ATOM 1640 C CA . HIS A 1 206 ? -20.158 -33.099 93.347 1.00 86.62 206 HIS A CA 1
ATOM 1641 C C . HIS A 1 206 ? -21.601 -32.600 93.168 1.00 86.62 206 HIS A C 1
ATOM 1643 O O . HIS A 1 206 ? -22.385 -33.228 92.457 1.00 86.62 206 HIS A O 1
ATOM 1649 N N . TRP A 1 207 ? -21.949 -31.448 93.749 1.00 85.38 207 TRP A N 1
ATOM 1650 C CA . TRP A 1 207 ? -23.257 -30.823 93.554 1.00 85.38 207 TRP A CA 1
ATOM 1651 C C . TRP A 1 207 ? -23.497 -30.456 92.083 1.00 85.38 207 TRP A C 1
ATOM 1653 O O . TRP A 1 207 ? -24.533 -30.814 91.527 1.00 85.38 207 TRP A O 1
ATOM 1663 N N . VAL A 1 208 ? -22.511 -29.838 91.420 1.00 82.69 208 VAL A N 1
ATOM 1664 C CA . VAL A 1 208 ? -22.583 -29.509 89.985 1.00 82.69 208 VAL A CA 1
ATOM 1665 C C . VAL A 1 208 ? -22.686 -30.776 89.134 1.00 82.69 208 VAL A C 1
ATOM 1667 O O . VAL A 1 208 ? -23.493 -30.828 88.209 1.00 82.69 208 VAL A O 1
ATOM 1670 N N . LYS A 1 209 ? -21.932 -31.831 89.470 1.00 85.38 209 LYS A N 1
ATOM 1671 C CA . LYS A 1 209 ? -22.030 -33.135 88.796 1.00 85.38 209 LYS A CA 1
ATOM 1672 C C . LYS A 1 209 ? -23.444 -33.710 88.874 1.00 85.38 209 LYS A C 1
ATOM 1674 O O . LYS A 1 209 ? -23.956 -34.175 87.860 1.00 85.38 209 LYS A O 1
ATOM 1679 N N . ASN A 1 210 ? -24.072 -33.661 90.047 1.00 82.81 210 ASN A N 1
ATOM 1680 C CA . ASN A 1 210 ? -25.438 -34.151 90.228 1.00 82.81 210 ASN A CA 1
ATOM 1681 C C . ASN A 1 210 ? -26.460 -33.268 89.509 1.00 82.81 210 ASN A C 1
ATOM 1683 O O . ASN A 1 210 ? -27.381 -33.798 88.901 1.00 82.81 210 ASN A O 1
ATOM 1687 N N . TRP A 1 211 ? -26.270 -31.947 89.513 1.00 79.88 211 TRP A N 1
ATOM 1688 C CA . TRP A 1 211 ? -27.136 -31.015 88.791 1.00 79.88 211 TRP A CA 1
ATOM 1689 C C . TRP A 1 211 ? -27.092 -31.217 87.268 1.00 79.88 211 TRP A C 1
ATOM 1691 O O . TRP A 1 211 ? -28.110 -31.087 86.595 1.00 79.88 211 TRP A O 1
ATOM 1701 N N . LEU A 1 212 ? -25.924 -31.557 86.714 1.00 78.25 212 LEU A N 1
ATOM 1702 C CA . LEU A 1 212 ? -25.751 -31.839 85.284 1.00 78.25 212 LEU A CA 1
ATOM 1703 C C . LEU A 1 212 ? -26.261 -33.228 84.866 1.00 78.25 212 LEU A C 1
ATOM 1705 O O . LEU A 1 212 ? -26.440 -33.469 83.670 1.00 78.25 212 LEU A O 1
ATOM 1709 N N . ASN A 1 213 ? -26.470 -34.143 85.815 1.00 79.19 213 ASN A N 1
ATOM 1710 C CA . ASN A 1 213 ? -26.844 -35.526 85.541 1.00 79.19 213 ASN A CA 1
ATOM 1711 C C . ASN A 1 213 ? -28.369 -35.702 85.466 1.00 79.19 213 ASN A C 1
ATOM 1713 O O . ASN A 1 213 ? -29.103 -35.151 86.280 1.00 79.19 213 ASN A O 1
ATOM 1717 N N . GLY A 1 214 ? -28.851 -36.498 84.506 1.00 72.69 214 GLY A N 1
ATOM 1718 C CA . GLY A 1 214 ? -30.271 -36.863 84.405 1.00 72.69 214 GLY A CA 1
ATOM 1719 C C . GLY A 1 214 ? -31.225 -35.697 84.125 1.00 72.69 214 GLY A C 1
ATOM 1720 O O . GLY A 1 214 ? -32.406 -35.785 84.455 1.00 72.69 214 GLY A O 1
ATOM 1721 N N . ARG A 1 215 ? -30.729 -34.596 83.543 1.00 74.69 215 ARG A N 1
ATOM 1722 C CA . ARG A 1 215 ? -31.574 -33.450 83.192 1.00 74.69 215 ARG A CA 1
ATOM 1723 C C . ARG A 1 215 ? -32.534 -33.829 82.067 1.00 74.69 215 ARG A C 1
ATOM 1725 O O . ARG A 1 215 ? -32.104 -34.212 80.984 1.00 74.69 215 ARG A O 1
ATOM 1732 N N . ALA A 1 216 ? -33.816 -33.657 82.342 1.00 72.62 216 ALA A N 1
ATOM 1733 C CA . ALA A 1 216 ? -34.909 -33.754 81.393 1.00 72.62 216 ALA A CA 1
ATOM 1734 C C . ALA A 1 216 ? -35.447 -32.337 81.143 1.00 72.62 216 ALA A C 1
ATOM 1736 O O . ALA A 1 216 ? -35.513 -31.527 82.074 1.00 72.62 216 ALA A O 1
ATOM 1737 N N . GLN A 1 217 ? -35.788 -32.010 79.900 1.00 70.94 217 GLN A N 1
ATOM 1738 C CA . GLN A 1 217 ? -36.346 -30.706 79.545 1.00 70.94 217 GLN A CA 1
ATOM 1739 C C . GLN A 1 217 ? -37.694 -30.914 78.876 1.00 70.94 217 GLN A C 1
ATOM 1741 O O . GLN A 1 217 ? -37.833 -31.756 77.998 1.00 70.94 217 GLN A O 1
ATOM 1746 N N . ARG A 1 218 ? -38.671 -30.085 79.240 1.00 77.00 218 ARG A N 1
ATOM 1747 C CA . ARG A 1 218 ? -39.957 -30.038 78.552 1.00 77.00 218 ARG A CA 1
ATOM 1748 C C . ARG A 1 218 ? -40.313 -28.614 78.181 1.00 77.00 218 ARG A C 1
ATOM 1750 O O . ARG A 1 218 ? -39.971 -27.670 78.893 1.00 77.00 218 ARG A O 1
ATOM 1757 N N . VAL A 1 219 ? -41.051 -28.477 77.094 1.00 69.38 219 VAL A N 1
ATOM 1758 C CA . VAL A 1 219 ? -41.488 -27.189 76.562 1.00 69.38 219 VAL A CA 1
ATOM 1759 C C . VAL A 1 219 ? -42.951 -26.967 76.932 1.00 69.38 219 VAL A C 1
ATOM 1761 O O . VAL A 1 219 ? -43.754 -27.901 76.893 1.00 69.38 219 VAL A O 1
ATOM 1764 N N . VAL A 1 220 ? -43.298 -25.728 77.295 1.00 81.19 220 VAL A N 1
ATOM 1765 C CA . VAL A 1 220 ? -44.678 -25.307 77.567 1.00 81.19 220 VAL A CA 1
ATOM 1766 C C . VAL A 1 220 ? -45.077 -24.230 76.568 1.00 81.19 220 VAL A C 1
ATOM 1768 O O . VAL A 1 220 ? -44.452 -23.173 76.524 1.00 81.19 220 VAL A O 1
ATOM 1771 N N . VAL A 1 221 ? -46.128 -24.475 75.787 1.00 71.50 221 VAL A N 1
ATOM 1772 C CA . VAL A 1 221 ? -46.690 -23.488 74.853 1.00 71.50 221 VAL A CA 1
ATOM 1773 C C . VAL A 1 221 ? -48.187 -23.389 75.094 1.00 71.50 221 VAL A C 1
ATOM 1775 O O . VAL A 1 221 ? -48.893 -24.393 75.043 1.00 71.50 221 VAL A O 1
ATOM 1778 N N . ASN A 1 222 ? -48.676 -22.177 75.370 1.00 63.84 222 ASN A N 1
ATOM 1779 C CA . ASN A 1 222 ? -50.099 -21.890 75.593 1.00 63.84 222 ASN A CA 1
ATOM 1780 C C . ASN A 1 222 ? -50.777 -22.834 76.611 1.00 63.84 222 ASN A C 1
ATOM 1782 O O . ASN A 1 222 ? -51.931 -23.215 76.445 1.00 63.84 222 ASN A O 1
ATOM 1786 N N . GLY A 1 223 ? -50.047 -23.234 77.657 1.00 80.31 223 GLY A N 1
ATOM 1787 C CA . GLY A 1 223 ? -50.543 -24.116 78.720 1.00 80.31 223 GLY A CA 1
ATOM 1788 C C . GLY A 1 223 ? -50.429 -25.620 78.443 1.00 80.31 223 GLY A C 1
ATOM 1789 O O . GLY A 1 223 ? -50.637 -26.405 79.364 1.00 80.31 223 GLY A O 1
ATOM 1790 N N . ALA A 1 224 ? -50.045 -26.042 77.235 1.00 68.56 224 ALA A N 1
ATOM 1791 C CA . ALA A 1 224 ? -49.768 -27.444 76.917 1.00 68.56 224 ALA A CA 1
ATOM 1792 C C . ALA A 1 224 ? -48.279 -27.770 77.110 1.00 68.56 224 ALA A C 1
ATOM 1794 O O . ALA A 1 224 ? -47.418 -26.974 76.732 1.00 68.56 224 ALA A O 1
ATOM 1795 N N . THR A 1 225 ? -47.971 -28.937 77.687 1.00 87.38 225 THR A N 1
ATOM 1796 C CA . THR A 1 225 ? -46.595 -29.369 77.992 1.00 87.38 225 THR A CA 1
ATOM 1797 C C . THR A 1 225 ? -46.168 -30.573 77.152 1.00 87.38 225 THR A C 1
ATOM 1799 O O . THR A 1 225 ? -46.947 -31.518 77.022 1.00 87.38 225 THR A O 1
ATOM 1802 N N . SER A 1 226 ? -44.927 -30.592 76.655 1.00 82.38 226 SER A N 1
ATOM 1803 C CA . SER A 1 226 ? -44.321 -31.801 76.075 1.00 82.38 226 SER A CA 1
ATOM 1804 C C . SER A 1 226 ? -44.005 -32.854 77.147 1.00 82.38 226 SER A C 1
ATOM 1806 O O . SER A 1 226 ? -44.055 -32.572 78.350 1.00 82.38 226 SER A O 1
ATOM 1808 N N . GLY A 1 227 ? -43.650 -34.067 76.706 1.00 81.50 227 GLY A N 1
ATOM 1809 C CA . GLY A 1 227 ? -43.026 -35.070 77.574 1.00 81.50 227 GLY A CA 1
ATOM 1810 C C . GLY A 1 227 ? -41.736 -34.549 78.220 1.00 81.50 227 GLY A C 1
ATOM 1811 O O . GLY A 1 227 ? -41.197 -33.529 77.780 1.00 81.50 227 GLY A O 1
ATOM 1812 N N . TRP A 1 228 ? -41.308 -35.235 79.282 1.00 78.94 228 TRP A N 1
ATOM 1813 C CA . TRP A 1 228 ? -40.040 -34.990 79.975 1.00 78.94 228 TRP A CA 1
ATOM 1814 C C . TRP A 1 228 ? -38.862 -35.573 79.201 1.00 78.94 228 TRP A C 1
ATOM 1816 O O . TRP A 1 228 ? -39.030 -36.689 78.661 1.00 78.94 228 TRP A O 1
#

Foldseek 3Di:
DPDDDPCDPLLCPVVVVLVVLVCVLVVLVVVLVVLLVVLVVLLVVLVVLLVVLVCLVVDDCDDPCNVVSVVSSVVSNVVSVVSNVVSVVSVVVSVVSVVVSVVSVVVSVVVCVVCVVVVVVSVVVSVVVVVVVVVVVVVVVVVVVVVVVVPPDDDPVNVVVVVVCVVVVHDDDDDDDDPPPPPPPDDLVVVLVVCVVVVDDPVVSVVVVVVPPPDDDWDADPRDIDDD

Secondary structure (DSSP, 8-state):
--PPPP--GGGTHHHHHHHHHHHHHHHHHHHHHHHHHHHHHHHHHHHHHHHHHHHGGGS---STTTTHHHHHHHHHHHHHHHHHHHHHHHHHHHHHHHHHHHHHHHHHHHHHHHTHHHHHHHHHHHHHHHHHHHHHHHHHHHHHHHHHHHHSS--HHHHHHHHHHHHTT----------TTTTSS--HHHHHHHHHHTT--HHHHHHHHHHHTT-----EETTEE---